Protein AF-A0A1Z1WED6-F1 (afdb_monomer_lite)

InterPro domains:
  IPR016516 Uncharacterised conserved protein UCP07580 [PF10118] (30-255)
  IPR016516 Uncharacterised con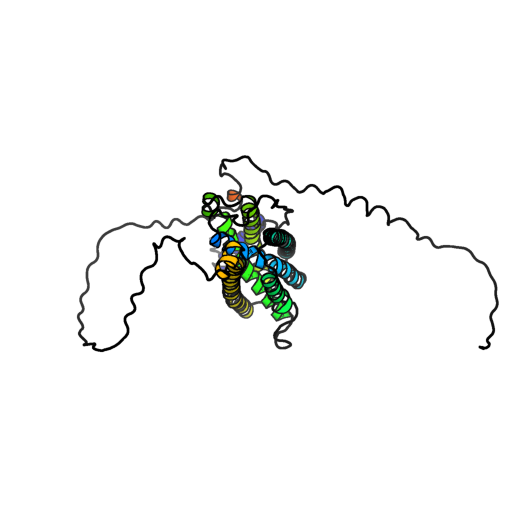served protein UCP07580 [PTHR39456] (21-252)

Sequence (367 aa):
MSTKKPEDNRRAHREEHREQALEEHYAIVPRRVSFDWDETSLDWIPDEPVATHVINVLHLLLPAGERWFVKVFKEGLPLVTDPVLRKDVKGFMGQEATHSVQHAHVLDHLAAQRLDTADFTKYVDFLFERLLGERTPLGPLVSTQEWLRFRLAVVAAIEQFTAVLGDWVLAADGLDRAGADDVMLDLLRWHGAEEVEHRAVAFDMYQHCGGTGAPRYARRVAAMAVTAPVMLYLWIWGSAYLLRHDPRFARARGTSGTAGAAGRPRLTPGRTTGRSTRACCPPCGSSARPCPATCGGRTIRRRRARCARPSTIWRSRPRRGPRRRWRAARPSPSTERREGRKRDGGRRRDGGRGRGGGAPGVGARPE

Radius of gyration: 31.7 Å; chains: 1; bounding box: 96×115×84 Å

Structure (mmCIF, N/CA/C/O backbone):
data_AF-A0A1Z1WED6-F1
#
_entry.id   AF-A0A1Z1WED6-F1
#
loop_
_atom_site.group_PDB
_atom_site.id
_atom_site.type_symbol
_atom_site.label_atom_id
_atom_site.label_alt_id
_atom_site.label_comp_id
_atom_site.label_asym_id
_atom_site.label_entity_id
_atom_site.label_seq_id
_atom_site.pdbx_PDB_ins_code
_atom_site.Cartn_x
_atom_site.Cartn_y
_atom_site.Cartn_z
_atom_site.occupancy
_atom_site.B_iso_or_equiv
_atom_site.auth_seq_id
_atom_site.auth_comp_id
_atom_site.auth_asym_id
_atom_site.auth_atom_id
_atom_site.pdbx_PDB_model_num
ATOM 1 N N . MET A 1 1 ? -55.329 9.308 4.357 1.00 41.09 1 MET A N 1
ATOM 2 C CA . MET A 1 1 ? -54.008 8.774 3.951 1.00 41.09 1 MET A CA 1
ATOM 3 C C . MET A 1 1 ? -52.961 9.357 4.885 1.00 41.09 1 MET A C 1
ATOM 5 O O . MET A 1 1 ? -52.735 10.556 4.851 1.00 41.09 1 MET A O 1
ATOM 9 N N . SER A 1 2 ? -52.429 8.540 5.797 1.00 46.97 2 SER A N 1
ATOM 10 C CA . SER A 1 2 ? -51.470 8.974 6.821 1.00 46.97 2 SER A CA 1
ATOM 11 C C . SER A 1 2 ? -50.100 9.198 6.179 1.00 46.97 2 SER A C 1
ATOM 13 O O . SER A 1 2 ? -49.467 8.254 5.708 1.00 46.97 2 SER A O 1
ATOM 15 N N . THR A 1 3 ? -49.657 10.451 6.103 1.00 51.97 3 THR A N 1
ATOM 16 C CA . THR A 1 3 ? -48.301 10.799 5.673 1.00 51.97 3 THR A CA 1
ATOM 17 C C . THR A 1 3 ? -47.329 10.435 6.797 1.00 51.97 3 THR A C 1
ATOM 19 O O . THR A 1 3 ? -47.280 11.127 7.815 1.00 51.97 3 THR A O 1
ATOM 22 N N . LYS A 1 4 ? -46.574 9.338 6.640 1.00 49.81 4 LYS A N 1
ATOM 23 C CA . LYS A 1 4 ? -45.486 8.963 7.563 1.00 49.81 4 LYS A CA 1
ATOM 24 C C . LYS A 1 4 ? -44.520 10.143 7.749 1.00 49.81 4 LYS A C 1
ATOM 26 O O . LYS A 1 4 ? -44.179 10.826 6.782 1.00 49.81 4 LYS A O 1
ATOM 31 N N . LYS A 1 5 ? -44.093 10.390 8.995 1.00 50.09 5 LYS A N 1
ATOM 32 C CA . LYS A 1 5 ? -43.195 11.499 9.360 1.00 50.09 5 LYS A CA 1
ATOM 33 C C . LYS A 1 5 ? -41.882 11.438 8.548 1.00 50.09 5 LYS A C 1
ATOM 35 O O . LYS A 1 5 ? -41.396 10.344 8.265 1.00 50.09 5 LYS A O 1
ATOM 40 N N . PRO A 1 6 ? -41.240 12.581 8.232 1.00 56.78 6 PRO A N 1
ATOM 41 C CA . PRO A 1 6 ? -39.994 12.634 7.448 1.00 56.78 6 PRO A CA 1
ATOM 42 C C . PRO A 1 6 ? -38.839 11.776 8.000 1.00 56.78 6 PRO A C 1
ATOM 44 O O . PRO A 1 6 ? -37.955 11.358 7.250 1.00 56.78 6 PRO A O 1
ATOM 47 N N . GLU A 1 7 ? -38.837 11.507 9.307 1.00 58.28 7 GLU A N 1
ATOM 48 C CA . GLU A 1 7 ? -37.833 10.678 9.981 1.00 58.28 7 GLU A CA 1
ATOM 49 C C . GLU A 1 7 ? -38.008 9.179 9.704 1.00 58.28 7 GLU A C 1
ATOM 51 O O . GLU A 1 7 ? -37.007 8.494 9.483 1.00 58.28 7 GLU A O 1
ATOM 56 N N . ASP A 1 8 ? -39.250 8.694 9.596 1.00 60.16 8 ASP A N 1
ATOM 57 C CA . ASP A 1 8 ? -39.549 7.306 9.212 1.00 60.16 8 ASP A CA 1
ATOM 58 C C . ASP A 1 8 ? -39.058 7.015 7.795 1.00 60.16 8 ASP A C 1
ATOM 60 O O . ASP A 1 8 ? -38.507 5.950 7.526 1.00 60.16 8 ASP A O 1
ATOM 64 N N . ASN A 1 9 ? -39.177 7.997 6.897 1.00 63.03 9 ASN A N 1
ATOM 65 C CA . ASN A 1 9 ? -38.737 7.854 5.512 1.00 63.03 9 ASN A CA 1
ATOM 66 C C . ASN A 1 9 ? -37.203 7.781 5.402 1.00 63.03 9 ASN A C 1
ATOM 68 O O . ASN A 1 9 ? -36.666 7.011 4.612 1.00 63.03 9 ASN A O 1
ATOM 72 N N . ARG A 1 10 ? -36.470 8.532 6.239 1.00 63.75 10 ARG A N 1
ATOM 73 C CA . ARG A 1 10 ? -34.997 8.452 6.316 1.00 63.75 10 ARG A CA 1
ATOM 74 C C . ARG A 1 10 ? -34.502 7.167 6.978 1.00 63.75 10 ARG A C 1
ATOM 76 O O . ARG A 1 10 ? -33.367 6.762 6.732 1.00 63.75 10 ARG A O 1
ATOM 83 N N . ARG A 1 11 ? -35.296 6.571 7.869 1.00 67.25 11 ARG A N 1
ATOM 84 C CA . ARG A 1 11 ? -34.976 5.299 8.525 1.00 67.25 11 ARG A CA 1
ATOM 85 C C . ARG A 1 11 ? -35.201 4.128 7.569 1.00 67.25 11 ARG A C 1
ATOM 87 O O . ARG A 1 11 ? -34.256 3.381 7.351 1.00 67.25 11 ARG A O 1
ATOM 94 N N . ALA A 1 12 ? -36.350 4.087 6.896 1.00 60.00 12 ALA A N 1
ATOM 95 C CA . ALA A 1 12 ? -36.663 3.089 5.873 1.00 60.00 12 ALA A CA 1
ATOM 96 C C . ALA A 1 12 ? -35.643 3.098 4.722 1.00 60.00 12 ALA A C 1
ATOM 98 O O . ALA A 1 12 ? -35.090 2.063 4.380 1.00 60.00 12 ALA A O 1
ATOM 99 N N . HIS A 1 13 ? -35.280 4.278 4.206 1.00 54.91 13 HIS A N 1
ATOM 100 C CA . HIS A 1 13 ? -34.280 4.387 3.137 1.00 54.91 13 HIS A CA 1
ATOM 101 C C . HIS A 1 13 ? -32.865 3.974 3.593 1.00 54.91 13 HIS A C 1
ATOM 103 O O . HIS A 1 13 ? -32.040 3.573 2.780 1.00 54.91 13 HIS A O 1
ATOM 109 N N . ARG A 1 14 ? -32.545 4.074 4.893 1.00 63.53 14 ARG A N 1
ATOM 110 C CA . ARG A 1 14 ? -31.282 3.552 5.452 1.00 63.53 14 ARG A CA 1
ATOM 111 C C . ARG A 1 14 ? -31.309 2.039 5.624 1.00 63.53 14 ARG A C 1
ATOM 113 O O . ARG A 1 14 ? -30.276 1.407 5.435 1.00 63.53 14 ARG A O 1
ATOM 120 N N . GLU A 1 15 ? -32.453 1.488 6.004 1.00 63.78 15 GLU A N 1
ATOM 121 C CA . GLU A 1 15 ? -32.662 0.046 6.143 1.00 63.78 15 GLU A CA 1
ATOM 122 C C . GLU A 1 15 ? -32.605 -0.637 4.767 1.00 63.78 15 GLU A C 1
ATOM 124 O O . GLU A 1 15 ? -31.843 -1.581 4.603 1.00 63.78 15 GLU A O 1
ATOM 129 N N . GLU A 1 16 ? -33.248 -0.065 3.748 1.00 56.31 16 GLU A N 1
ATOM 130 C CA . GLU A 1 16 ? -33.247 -0.581 2.370 1.00 56.31 16 GLU A CA 1
ATOM 131 C C . GLU A 1 16 ? -31.845 -0.544 1.728 1.00 56.31 16 GLU A C 1
ATOM 133 O O . GLU A 1 16 ? -31.395 -1.513 1.121 1.00 56.31 16 GLU A O 1
ATOM 138 N N . HIS A 1 17 ? -31.085 0.540 1.939 1.00 57.34 17 HIS A N 1
ATOM 139 C CA . HIS A 1 17 ? -29.679 0.609 1.518 1.00 57.34 17 HIS A CA 1
ATOM 140 C C . HIS A 1 17 ? -28.781 -0.387 2.260 1.00 57.34 17 HIS A C 1
ATOM 142 O O . HIS A 1 17 ? -27.796 -0.859 1.696 1.00 57.34 17 HIS A O 1
ATOM 148 N N . ARG A 1 18 ? -29.083 -0.683 3.529 1.00 56.78 18 ARG A N 1
ATOM 149 C CA . ARG A 1 18 ? -28.336 -1.662 4.324 1.00 56.78 18 ARG A CA 1
ATOM 150 C C . ARG A 1 18 ? -28.625 -3.083 3.846 1.00 56.78 18 ARG A C 1
ATOM 152 O O . ARG A 1 18 ? -27.692 -3.868 3.764 1.00 56.78 18 ARG A O 1
ATOM 159 N N . GLU A 1 19 ? -29.873 -3.399 3.517 1.00 53.09 19 GLU A N 1
ATOM 160 C CA . GLU A 1 19 ? -30.255 -4.700 2.956 1.00 53.09 19 GLU A CA 1
ATOM 161 C C . GLU A 1 19 ? -29.629 -4.923 1.575 1.00 53.09 19 GLU A C 1
ATOM 163 O O . GLU A 1 19 ? -28.998 -5.954 1.362 1.00 53.09 19 GLU A O 1
ATOM 168 N N . GLN A 1 20 ? -29.664 -3.923 0.689 1.00 53.59 20 GLN A N 1
ATOM 169 C CA . GLN A 1 20 ? -28.980 -3.997 -0.611 1.00 53.59 20 GLN A CA 1
ATOM 170 C C . GLN A 1 20 ? -27.457 -4.143 -0.465 1.00 53.59 20 GLN A C 1
ATOM 172 O O . GLN A 1 20 ? -26.839 -4.929 -1.177 1.00 53.59 20 GLN A O 1
ATOM 177 N N . ALA A 1 21 ? -26.836 -3.435 0.485 1.00 55.94 21 ALA A N 1
ATOM 178 C CA . ALA A 1 21 ? -25.404 -3.571 0.758 1.00 55.94 21 ALA A CA 1
ATOM 179 C C . ALA A 1 21 ? -25.027 -4.948 1.338 1.00 55.94 21 ALA A C 1
ATOM 181 O O . ALA A 1 21 ? -23.911 -5.415 1.122 1.00 55.94 21 ALA A O 1
ATOM 182 N N . LEU A 1 22 ? -25.943 -5.601 2.062 1.00 55.62 22 LEU A N 1
ATOM 183 C CA . LEU A 1 22 ? -25.759 -6.964 2.567 1.00 55.62 22 LEU A CA 1
ATOM 184 C C . LEU A 1 22 ? -25.931 -8.014 1.457 1.00 55.62 22 LEU A C 1
ATOM 186 O O . LEU A 1 22 ? -25.198 -9.000 1.455 1.00 55.62 22 LEU A O 1
ATOM 190 N N . GLU A 1 23 ? -26.839 -7.798 0.499 1.00 54.44 23 GLU A N 1
ATOM 191 C CA . GLU A 1 23 ? -26.988 -8.658 -0.688 1.00 54.44 23 GLU A CA 1
ATOM 192 C C . GLU A 1 23 ? -25.814 -8.534 -1.677 1.00 54.44 23 GLU A C 1
ATOM 194 O O . GLU A 1 23 ? -25.482 -9.502 -2.361 1.00 54.44 23 GLU A O 1
ATOM 199 N N . GLU A 1 24 ? -25.150 -7.375 -1.739 1.00 60.66 24 GLU A N 1
ATOM 200 C CA . GLU A 1 24 ? -23.999 -7.119 -2.621 1.00 60.66 24 GLU A CA 1
ATOM 201 C C . GLU A 1 24 ? -22.624 -7.323 -1.946 1.00 60.66 24 GLU A C 1
ATOM 203 O O . GLU A 1 24 ? -21.594 -7.011 -2.551 1.00 60.66 24 GLU A O 1
ATOM 208 N N . HIS A 1 25 ? -22.571 -7.845 -0.712 1.00 70.56 25 HIS A N 1
ATOM 209 C CA . HIS A 1 25 ? -21.315 -8.003 0.034 1.00 70.56 25 HIS A CA 1
ATOM 210 C C . HIS A 1 25 ? -20.349 -8.969 -0.675 1.00 70.56 25 HIS A C 1
ATOM 212 O O . HIS A 1 25 ? -20.584 -10.177 -0.781 1.00 70.56 25 HIS A O 1
ATOM 218 N N . TYR A 1 26 ? -19.248 -8.420 -1.191 1.00 79.62 26 TYR A N 1
ATOM 219 C CA . TYR A 1 26 ? -18.201 -9.182 -1.862 1.00 79.62 26 TYR A CA 1
ATOM 220 C C . TYR A 1 26 ? -17.222 -9.749 -0.832 1.00 79.62 26 TYR A C 1
ATOM 222 O O . TYR A 1 26 ? -16.601 -9.008 -0.074 1.00 79.62 26 TYR A O 1
ATOM 230 N N . ALA A 1 27 ? -17.063 -11.072 -0.818 1.00 85.06 27 ALA A N 1
ATOM 231 C CA . ALA A 1 27 ? -16.166 -11.729 0.122 1.00 85.06 27 ALA A CA 1
ATOM 232 C C . ALA A 1 27 ? -14.692 -11.471 -0.229 1.00 85.06 27 ALA A C 1
ATOM 234 O O . ALA A 1 27 ? -14.237 -11.833 -1.315 1.00 85.06 27 ALA A O 1
ATOM 235 N N . ILE A 1 28 ? -13.939 -10.949 0.739 1.00 91.12 28 ILE A N 1
ATOM 236 C CA . ILE A 1 28 ? -12.487 -10.773 0.635 1.00 91.12 28 ILE A CA 1
ATOM 237 C C . ILE A 1 28 ? -11.800 -12.129 0.805 1.00 91.12 28 ILE A C 1
ATOM 239 O O . ILE A 1 28 ? -11.867 -12.747 1.874 1.00 91.12 28 ILE A O 1
ATOM 243 N N . VAL A 1 29 ? -11.171 -12.629 -0.261 1.00 88.44 29 VAL A N 1
ATOM 244 C CA . VAL A 1 29 ? -10.565 -13.967 -0.291 1.00 88.44 29 VAL A CA 1
ATOM 245 C C . VAL A 1 29 ? -9.119 -13.883 -0.780 1.00 88.44 29 VAL A C 1
ATOM 247 O O . VAL A 1 29 ? -8.890 -13.419 -1.899 1.00 88.44 29 VAL A O 1
ATOM 250 N N . PRO A 1 30 ? -8.147 -14.400 -0.004 1.00 87.25 30 PRO A N 1
ATOM 251 C CA . PRO A 1 30 ? -6.759 -14.503 -0.441 1.00 87.25 30 PRO A CA 1
ATOM 252 C C . PRO A 1 30 ? -6.617 -15.366 -1.693 1.00 87.25 30 PRO A C 1
ATOM 254 O O . PRO A 1 30 ? -7.091 -16.508 -1.741 1.00 87.25 30 PRO A O 1
ATOM 257 N N . ARG A 1 31 ? -5.930 -14.833 -2.704 1.00 88.31 31 ARG A N 1
ATOM 258 C CA . ARG A 1 31 ? -5.666 -15.514 -3.974 1.00 88.31 31 ARG A CA 1
ATOM 259 C C . ARG A 1 31 ? -4.202 -15.945 -3.999 1.00 88.31 31 ARG A C 1
ATOM 261 O O . ARG A 1 31 ? -3.314 -15.163 -3.693 1.00 88.31 31 ARG A O 1
ATOM 268 N N . ARG A 1 32 ? -3.930 -17.204 -4.359 1.00 85.75 32 ARG A N 1
ATOM 269 C CA . ARG A 1 32 ? -2.548 -17.669 -4.559 1.00 85.75 32 ARG A CA 1
ATOM 270 C C . ARG A 1 32 ? -2.087 -17.257 -5.949 1.00 85.75 32 ARG A C 1
ATOM 272 O O . ARG A 1 32 ? -2.608 -17.781 -6.933 1.00 85.75 32 ARG A O 1
ATOM 279 N N . VAL A 1 33 ? -1.114 -16.360 -6.005 1.00 91.81 33 VAL A N 1
ATOM 280 C CA . VAL A 1 33 ? -0.510 -15.870 -7.245 1.00 91.81 33 VAL A CA 1
ATOM 281 C C . VAL A 1 33 ? 0.992 -16.145 -7.254 1.00 91.81 33 VAL A C 1
ATOM 283 O O . VAL A 1 33 ? 1.612 -16.328 -6.206 1.00 91.81 33 VAL A O 1
ATOM 286 N N . SER A 1 34 ? 1.556 -16.218 -8.452 1.00 92.06 34 SER A N 1
ATOM 287 C CA . SER A 1 34 ? 2.990 -16.342 -8.693 1.00 92.06 34 SER A CA 1
ATOM 288 C C . SER A 1 34 ? 3.307 -15.682 -10.025 1.00 92.06 34 SER A C 1
ATOM 290 O O . SER A 1 34 ? 2.575 -15.904 -10.994 1.00 92.06 34 SER A O 1
ATOM 292 N N . PHE A 1 35 ? 4.399 -14.934 -10.067 1.00 94.81 35 PHE A N 1
ATOM 293 C CA . PHE A 1 35 ? 4.891 -14.240 -11.251 1.00 94.81 35 PHE A CA 1
ATOM 294 C C . PHE A 1 35 ? 6.255 -14.812 -11.641 1.00 94.81 35 PHE A C 1
ATOM 296 O O . PHE A 1 35 ? 7.007 -15.253 -10.770 1.00 94.81 35 PHE A O 1
ATOM 303 N N . ASP A 1 36 ? 6.524 -14.859 -12.943 1.00 93.50 36 ASP A N 1
ATOM 304 C CA . ASP A 1 36 ? 7.772 -15.365 -13.515 1.00 93.50 36 ASP A CA 1
ATOM 305 C C . ASP A 1 36 ? 8.601 -14.176 -14.001 1.00 93.50 36 ASP A C 1
ATOM 307 O O . ASP A 1 36 ? 8.205 -13.500 -14.947 1.00 93.50 36 ASP A O 1
ATOM 311 N N . TRP A 1 37 ? 9.696 -13.886 -13.300 1.00 92.81 37 TRP A N 1
ATOM 312 C CA . TRP A 1 37 ? 10.480 -12.661 -13.470 1.00 92.81 37 TRP A CA 1
ATOM 313 C C . TRP A 1 37 ? 11.670 -12.825 -14.418 1.00 92.81 37 TRP A C 1
ATOM 315 O O . TRP A 1 37 ? 12.336 -11.835 -14.713 1.00 92.81 37 TRP A O 1
ATOM 325 N N . ASP A 1 38 ? 11.945 -14.043 -14.898 1.00 89.94 38 ASP A N 1
ATOM 326 C CA . ASP A 1 38 ? 13.190 -14.386 -15.599 1.00 89.94 38 ASP A CA 1
ATOM 327 C C . ASP A 1 38 ? 13.455 -13.494 -16.829 1.00 89.94 38 ASP A C 1
ATOM 329 O O . ASP A 1 38 ? 14.604 -13.163 -17.128 1.00 89.94 38 ASP A O 1
ATOM 333 N N . GLU A 1 39 ? 12.394 -13.062 -17.519 1.00 91.56 39 GLU A N 1
ATOM 334 C CA . GLU A 1 39 ? 12.468 -12.217 -18.720 1.00 91.56 39 GLU A CA 1
ATOM 335 C C . GLU A 1 39 ? 12.179 -10.725 -18.454 1.00 91.56 39 GLU A C 1
ATOM 337 O O . GLU A 1 39 ? 12.391 -9.892 -19.340 1.00 91.56 39 GLU A O 1
ATOM 342 N N . THR A 1 40 ? 11.733 -10.351 -17.249 1.00 96.00 40 THR A N 1
ATOM 343 C CA . THR A 1 40 ? 11.362 -8.963 -16.935 1.00 96.00 40 THR A CA 1
ATOM 344 C C . THR A 1 40 ? 12.612 -8.091 -16.827 1.00 96.00 40 THR A C 1
ATOM 346 O O . THR A 1 40 ? 13.453 -8.262 -15.943 1.00 96.00 40 THR A O 1
ATOM 349 N N . SER A 1 41 ? 12.751 -7.103 -17.708 1.00 94.00 41 SER A N 1
ATOM 350 C CA . SER A 1 41 ? 13.909 -6.202 -17.698 1.00 94.00 41 SER A CA 1
ATOM 351 C C . SER A 1 41 ? 13.843 -5.163 -16.565 1.00 94.00 41 SER A C 1
ATOM 353 O O . SER A 1 41 ? 12.769 -4.860 -16.048 1.00 94.00 41 SER A O 1
ATOM 355 N N . LEU A 1 42 ? 14.992 -4.582 -16.195 1.00 93.81 42 LEU A N 1
ATOM 356 C CA . LEU A 1 42 ? 15.037 -3.463 -15.245 1.00 93.81 42 LEU A CA 1
ATOM 357 C C . LEU A 1 42 ? 14.255 -2.247 -15.769 1.00 93.81 42 LEU A C 1
ATOM 359 O O . LEU A 1 42 ? 13.632 -1.535 -14.988 1.00 93.81 42 LEU A O 1
ATOM 363 N N . ASP A 1 43 ? 14.274 -2.040 -17.088 1.00 93.19 43 ASP A N 1
ATOM 364 C CA . ASP A 1 43 ? 13.475 -1.057 -17.822 1.00 93.19 43 ASP A CA 1
ATOM 365 C C . ASP A 1 43 ? 12.180 -1.703 -18.297 1.00 93.19 43 ASP A C 1
ATOM 367 O O . ASP A 1 43 ? 11.914 -1.842 -19.493 1.00 93.19 43 ASP A O 1
ATOM 371 N N . TRP A 1 44 ? 11.379 -2.171 -17.348 1.00 97.06 44 TRP A N 1
ATOM 372 C CA . TRP A 1 44 ? 10.101 -2.786 -17.673 1.00 97.06 44 TRP A CA 1
ATOM 373 C C . TRP A 1 44 ? 9.122 -1.788 -18.310 1.00 97.06 44 TRP A C 1
ATOM 375 O O . TRP A 1 44 ? 8.132 -2.221 -18.882 1.00 97.06 44 TRP A O 1
ATOM 385 N N . ILE A 1 45 ? 9.399 -0.477 -18.284 1.00 98.00 45 ILE A N 1
ATOM 386 C CA . ILE A 1 45 ? 8.842 0.489 -19.239 1.00 98.00 45 ILE A CA 1
ATOM 387 C C . ILE A 1 45 ? 9.945 0.861 -20.243 1.00 98.00 45 ILE A C 1
ATOM 389 O O . ILE A 1 45 ? 10.904 1.540 -19.854 1.00 98.00 45 ILE A O 1
ATOM 393 N N . PRO A 1 46 ? 9.821 0.453 -21.520 1.00 96.75 46 PRO A N 1
ATOM 394 C CA . PRO A 1 46 ? 10.819 0.735 -22.546 1.00 96.75 46 PRO A CA 1
ATOM 395 C C . PRO A 1 46 ? 11.172 2.222 -22.642 1.00 96.75 46 PRO A C 1
ATOM 397 O O . PRO A 1 46 ? 10.286 3.075 -22.642 1.00 96.75 46 PRO A O 1
ATOM 400 N N . ASP A 1 47 ? 12.473 2.517 -22.720 1.00 94.12 47 ASP A N 1
ATOM 401 C CA . ASP A 1 47 ? 13.055 3.862 -22.874 1.00 94.12 47 ASP A CA 1
ATOM 402 C C . ASP A 1 47 ? 12.673 4.898 -21.791 1.00 94.12 47 ASP A C 1
ATOM 404 O O . ASP A 1 47 ? 13.042 6.070 -21.893 1.00 94.12 47 ASP A O 1
ATOM 408 N N . GLU A 1 48 ? 12.009 4.478 -20.709 1.00 96.12 48 GLU A N 1
ATOM 409 C CA . GLU A 1 48 ? 11.476 5.355 -19.659 1.00 96.12 48 GLU A CA 1
ATOM 410 C C . GLU A 1 48 ? 11.995 4.958 -18.258 1.00 96.12 48 GLU A C 1
ATOM 412 O O . GLU A 1 48 ? 11.228 4.559 -17.370 1.00 96.12 48 GLU A O 1
ATOM 417 N N . PRO A 1 49 ? 13.313 5.090 -17.996 1.00 95.00 49 PRO A N 1
ATOM 418 C CA . PRO A 1 49 ? 13.922 4.659 -16.734 1.00 95.00 49 PRO A CA 1
ATOM 419 C C . PRO A 1 49 ? 13.431 5.468 -15.527 1.00 95.00 49 PRO A C 1
ATOM 421 O O . PRO A 1 49 ? 13.360 4.958 -14.410 1.00 95.00 49 PRO A O 1
ATOM 424 N N . VAL A 1 50 ? 13.060 6.737 -15.731 1.00 95.75 50 VAL A N 1
ATOM 425 C CA . VAL A 1 50 ? 12.498 7.573 -14.661 1.00 95.75 50 VAL A CA 1
ATOM 426 C C . VAL A 1 50 ? 11.106 7.086 -14.275 1.00 95.75 50 VAL A C 1
ATOM 428 O O . VAL A 1 50 ? 10.843 6.925 -13.087 1.00 95.75 50 VAL A O 1
ATOM 431 N N . ALA A 1 51 ? 10.229 6.819 -15.247 1.00 97.00 51 ALA A N 1
ATOM 432 C CA . ALA A 1 51 ? 8.886 6.316 -14.966 1.00 97.00 51 ALA A CA 1
ATOM 433 C C . ALA A 1 51 ? 8.940 4.936 -14.295 1.00 97.00 51 ALA A C 1
ATOM 435 O O . ALA A 1 51 ? 8.269 4.723 -13.285 1.00 97.00 51 ALA A O 1
ATOM 436 N N . THR A 1 52 ? 9.805 4.053 -14.805 1.00 97.56 52 THR A N 1
ATOM 437 C CA . THR A 1 52 ? 10.081 2.733 -14.226 1.00 97.56 52 THR A CA 1
ATOM 438 C C . THR A 1 52 ? 10.451 2.857 -12.749 1.00 97.56 52 THR A C 1
ATOM 440 O O . THR A 1 52 ? 9.794 2.271 -11.890 1.00 97.56 52 THR A O 1
ATOM 443 N N . HIS A 1 53 ? 11.445 3.688 -12.416 1.00 97.19 53 HIS A N 1
ATOM 444 C CA . HIS A 1 53 ? 11.899 3.820 -11.030 1.00 97.19 53 HIS A CA 1
ATOM 445 C C . HIS A 1 53 ? 10.916 4.546 -10.121 1.00 97.19 53 HIS A C 1
ATOM 447 O O . HIS A 1 53 ? 10.817 4.193 -8.951 1.00 97.19 53 HIS A O 1
ATOM 453 N N . VAL A 1 54 ? 10.154 5.514 -10.636 1.00 97.62 54 VAL A N 1
ATOM 454 C CA . VAL A 1 54 ? 9.087 6.175 -9.867 1.00 97.62 54 VAL A CA 1
ATOM 455 C C . VAL A 1 54 ? 8.012 5.176 -9.444 1.00 97.62 54 VAL A C 1
ATOM 457 O O . VAL A 1 54 ? 7.498 5.288 -8.333 1.00 97.62 54 VAL A O 1
ATOM 460 N N . ILE A 1 55 ? 7.680 4.200 -10.291 1.00 97.88 55 ILE A N 1
ATOM 461 C CA . ILE A 1 55 ? 6.721 3.145 -9.946 1.00 97.88 55 ILE A CA 1
ATOM 462 C C . ILE A 1 55 ? 7.386 2.078 -9.072 1.00 97.88 55 ILE A C 1
ATOM 464 O O . ILE A 1 55 ? 6.779 1.651 -8.092 1.00 97.88 55 ILE A O 1
ATOM 468 N N . ASN A 1 56 ? 8.650 1.719 -9.335 1.00 97.69 56 ASN A N 1
ATOM 469 C CA . ASN A 1 56 ? 9.367 0.709 -8.551 1.00 97.69 56 ASN A CA 1
ATOM 470 C C . ASN A 1 56 ? 9.445 1.038 -7.055 1.00 97.69 56 ASN A C 1
ATOM 472 O O . ASN A 1 56 ? 9.559 0.120 -6.243 1.00 97.69 56 ASN A O 1
ATOM 476 N N . VAL A 1 57 ? 9.342 2.318 -6.669 1.00 97.50 57 VAL A N 1
ATOM 477 C CA . VAL A 1 57 ? 9.276 2.728 -5.256 1.00 97.50 57 VAL A CA 1
ATOM 478 C C . VAL A 1 57 ? 8.195 1.972 -4.479 1.00 97.50 57 VAL A C 1
ATOM 480 O O . VAL A 1 57 ? 8.401 1.668 -3.306 1.00 97.50 57 VAL A O 1
ATOM 483 N N . LEU A 1 58 ? 7.086 1.599 -5.125 1.00 96.69 58 LEU A N 1
ATOM 484 C CA . LEU A 1 58 ? 6.051 0.745 -4.538 1.00 96.69 58 LEU A CA 1
ATOM 485 C C . LEU A 1 58 ? 6.647 -0.530 -3.927 1.00 96.69 58 LEU A C 1
ATOM 487 O O . LEU A 1 58 ? 6.389 -0.831 -2.765 1.00 96.69 58 LEU A O 1
ATOM 491 N N . HIS A 1 59 ? 7.508 -1.239 -4.661 1.00 97.31 59 HIS A N 1
ATOM 492 C CA . HIS A 1 59 ? 8.116 -2.491 -4.196 1.00 97.31 59 HIS A CA 1
ATOM 493 C C . HIS A 1 59 ? 9.087 -2.291 -3.027 1.00 97.31 59 HIS A C 1
ATOM 495 O O . HIS A 1 59 ? 9.313 -3.224 -2.266 1.00 97.31 59 HIS A O 1
ATOM 501 N N . LEU A 1 60 ? 9.620 -1.080 -2.836 1.00 97.50 60 LEU A N 1
ATOM 502 C CA . LEU A 1 60 ? 10.486 -0.749 -1.702 1.00 97.50 60 LEU A CA 1
ATOM 503 C C . LEU A 1 60 ? 9.687 -0.432 -0.431 1.00 97.50 60 LEU A C 1
ATOM 505 O O . LEU A 1 60 ? 10.204 -0.602 0.673 1.00 97.50 60 LEU A O 1
ATOM 509 N N . LEU A 1 61 ? 8.453 0.059 -0.576 1.00 96.75 61 LEU A N 1
ATOM 510 C CA . LEU A 1 61 ? 7.616 0.508 0.539 1.00 96.75 61 LEU A CA 1
ATOM 511 C C . LEU A 1 61 ? 6.675 -0.585 1.046 1.00 96.75 61 LEU A C 1
ATOM 513 O O . LEU A 1 61 ? 6.560 -0.805 2.254 1.00 96.75 61 LEU A O 1
ATOM 517 N N . LEU A 1 62 ? 6.007 -1.253 0.111 1.00 96.62 62 LEU A N 1
ATOM 518 C CA . LEU A 1 62 ? 4.879 -2.132 0.382 1.00 96.62 62 LEU A CA 1
ATOM 519 C C . LEU A 1 62 ? 5.227 -3.348 1.254 1.00 96.62 62 LEU A C 1
ATOM 521 O O . LEU A 1 62 ? 4.568 -3.505 2.277 1.00 96.62 62 LEU A O 1
ATOM 525 N N . PRO A 1 63 ? 6.305 -4.129 1.016 1.00 97.00 63 PRO A N 1
ATOM 526 C CA . PRO A 1 63 ? 6.557 -5.339 1.803 1.00 97.00 63 PRO A CA 1
ATOM 527 C C . PRO A 1 63 ? 6.599 -5.108 3.317 1.00 97.00 63 PRO A C 1
ATOM 529 O O . PRO A 1 63 ? 6.083 -5.910 4.095 1.00 97.00 63 PRO A O 1
ATOM 532 N N . ALA A 1 64 ? 7.242 -4.023 3.751 1.00 96.19 64 ALA A N 1
ATOM 533 C CA . ALA A 1 64 ? 7.330 -3.660 5.161 1.00 96.19 64 ALA A CA 1
ATOM 534 C C . ALA A 1 64 ? 5.988 -3.143 5.702 1.00 96.19 64 ALA A C 1
ATOM 536 O O . ALA A 1 64 ? 5.583 -3.526 6.804 1.00 96.19 64 ALA A O 1
ATOM 537 N N . GLY A 1 65 ? 5.298 -2.310 4.915 1.00 96.56 65 GLY A N 1
ATOM 538 C CA . GLY A 1 65 ? 3.985 -1.760 5.246 1.00 96.56 65 GLY A CA 1
ATOM 539 C C . GLY A 1 65 ? 2.920 -2.841 5.411 1.00 96.56 65 GLY A C 1
ATOM 540 O O . GLY A 1 65 ? 2.291 -2.913 6.459 1.00 96.56 65 GLY A O 1
ATOM 541 N N . GLU A 1 66 ? 2.799 -3.748 4.451 1.00 97.38 66 GLU A N 1
ATOM 542 C CA . GLU A 1 66 ? 1.801 -4.826 4.416 1.00 97.38 66 GLU A CA 1
ATOM 543 C C . GLU A 1 66 ? 2.017 -5.828 5.566 1.00 97.38 66 GLU A C 1
ATOM 545 O O . GLU A 1 66 ? 1.094 -6.190 6.305 1.00 97.38 66 GLU A O 1
ATOM 550 N N . ARG A 1 67 ? 3.281 -6.189 5.858 1.00 97.31 67 ARG A N 1
ATOM 551 C CA . ARG A 1 67 ? 3.620 -6.954 7.077 1.00 97.31 67 ARG A CA 1
ATOM 552 C C . ARG A 1 67 ? 3.180 -6.225 8.345 1.00 97.31 67 ARG A C 1
ATOM 554 O O . ARG A 1 67 ? 2.747 -6.863 9.310 1.00 97.31 67 ARG A O 1
ATOM 561 N N . TRP A 1 68 ? 3.326 -4.903 8.382 1.00 97.75 68 TRP A N 1
ATOM 562 C CA . TRP A 1 68 ? 2.891 -4.082 9.505 1.00 97.75 68 TRP A CA 1
ATOM 563 C C . TRP A 1 68 ? 1.360 -3.972 9.590 1.00 97.75 68 TRP A C 1
ATOM 565 O O . TRP A 1 68 ? 0.829 -4.083 10.698 1.00 97.75 68 TRP A O 1
ATOM 575 N N . PHE A 1 69 ? 0.635 -3.886 8.469 1.00 98.00 69 PHE A N 1
ATOM 576 C CA . PHE A 1 69 ? -0.835 -3.911 8.440 1.00 98.00 69 PHE A CA 1
ATOM 577 C C . PHE A 1 69 ? -1.365 -5.183 9.094 1.00 98.00 69 PHE A C 1
ATOM 579 O O . PHE A 1 69 ? -2.190 -5.110 10.009 1.00 98.00 69 PHE A O 1
ATOM 586 N N . VAL A 1 70 ? -0.809 -6.344 8.727 1.00 97.69 70 VAL A N 1
ATOM 587 C CA . VAL A 1 70 ? -1.162 -7.637 9.332 1.00 97.69 70 VAL A CA 1
ATOM 588 C C . VAL A 1 70 ? -0.937 -7.628 10.848 1.00 97.69 70 VAL A C 1
ATOM 590 O O . VAL A 1 70 ? -1.796 -8.108 11.593 1.00 97.69 70 VAL A O 1
ATOM 593 N N . LYS A 1 71 ? 0.180 -7.066 11.336 1.00 97.19 71 LYS A N 1
ATOM 594 C CA . LYS A 1 71 ? 0.468 -6.954 12.781 1.00 97.19 71 LYS A CA 1
ATOM 595 C C . LY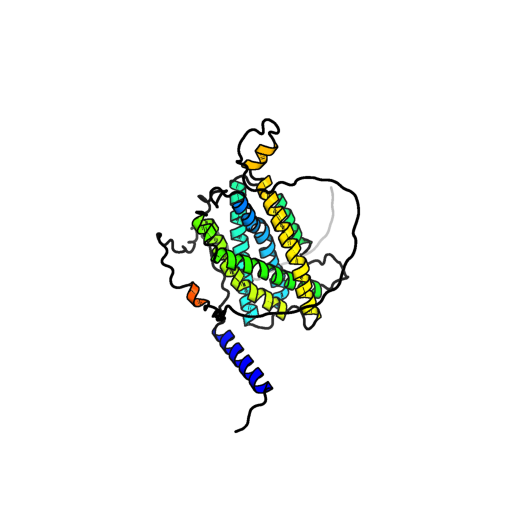S A 1 71 ? -0.581 -6.082 13.489 1.00 97.19 71 LYS A C 1
ATOM 597 O O . LYS A 1 71 ? -1.212 -6.544 14.440 1.00 97.19 71 LYS A O 1
ATOM 602 N N . VAL A 1 72 ? -0.836 -4.871 12.988 1.00 97.81 72 VAL A N 1
ATOM 603 C CA . VAL A 1 72 ? -1.800 -3.925 13.585 1.00 97.81 72 VAL A CA 1
ATOM 604 C C . VAL A 1 72 ? -3.223 -4.487 13.569 1.00 97.81 72 VAL A C 1
ATOM 606 O O . VAL A 1 72 ? -3.950 -4.388 14.560 1.00 97.81 72 VAL A O 1
ATOM 609 N N . PHE A 1 73 ? -3.640 -5.109 12.466 1.00 97.94 73 PHE A N 1
ATOM 610 C CA . PHE A 1 73 ? -4.986 -5.669 12.356 1.00 97.94 73 PHE A CA 1
ATOM 611 C C . PHE A 1 73 ? -5.153 -6.891 13.247 1.00 97.94 73 PHE A C 1
ATOM 613 O O . PHE A 1 73 ? -6.212 -7.050 13.849 1.00 97.94 73 PHE A O 1
ATOM 620 N N . LYS A 1 74 ? -4.103 -7.697 13.436 1.00 97.81 74 LYS A N 1
ATOM 621 C CA . LYS A 1 74 ? -4.108 -8.790 14.413 1.00 97.81 74 LYS A CA 1
ATOM 622 C C . LYS A 1 74 ? -4.317 -8.286 15.844 1.00 97.81 74 LYS A C 1
ATOM 624 O O . LYS A 1 74 ? -5.061 -8.923 16.586 1.00 97.81 74 LYS A O 1
ATOM 629 N N . GLU A 1 75 ? -3.714 -7.158 16.221 1.00 96.69 75 GLU A N 1
ATOM 630 C CA . GLU A 1 75 ? -3.938 -6.522 17.530 1.00 96.69 75 GLU A CA 1
ATOM 631 C C . GLU A 1 75 ? -5.368 -5.989 17.685 1.00 96.69 75 GLU A C 1
ATOM 633 O O . GLU A 1 75 ? -5.965 -6.107 18.754 1.00 96.69 75 GLU A O 1
ATOM 638 N N . GLY A 1 76 ? -5.935 -5.413 16.621 1.00 97.19 76 GLY A N 1
ATOM 639 C CA . GLY A 1 76 ? -7.298 -4.884 16.636 1.00 97.19 76 GLY A CA 1
ATOM 640 C C . GLY A 1 76 ? -8.391 -5.950 16.506 1.00 97.19 76 GLY A C 1
ATOM 641 O O . GLY A 1 76 ? -9.507 -5.731 16.969 1.00 97.19 76 GLY A O 1
ATOM 642 N N . LEU A 1 77 ? -8.107 -7.103 15.893 1.00 97.88 77 LEU A N 1
ATOM 643 C CA . LEU A 1 77 ? -9.100 -8.131 15.555 1.00 97.88 77 LEU A CA 1
ATOM 644 C C . LEU A 1 77 ? -9.931 -8.616 16.761 1.00 97.88 77 LEU A C 1
ATOM 646 O O . LEU A 1 77 ? -11.134 -8.821 16.593 1.00 97.88 77 LEU A O 1
ATOM 650 N N . PRO A 1 78 ? -9.383 -8.802 17.980 1.00 97.38 78 PRO A N 1
ATOM 651 C CA . PRO A 1 78 ? -10.181 -9.144 19.160 1.00 97.38 78 PRO A CA 1
ATOM 652 C C . PRO A 1 78 ? -11.249 -8.104 19.529 1.00 97.38 78 PRO A C 1
ATOM 654 O O . PRO A 1 78 ? -12.228 -8.464 20.170 1.00 97.38 78 PRO A O 1
ATOM 657 N N . LEU A 1 79 ? -11.085 -6.845 19.110 1.00 96.44 79 LEU A N 1
ATOM 658 C CA . LEU A 1 79 ? -12.023 -5.751 19.378 1.00 96.44 79 LEU A CA 1
ATOM 659 C C . LEU A 1 79 ? -13.192 -5.709 18.378 1.00 96.44 79 LEU A C 1
ATOM 661 O O . LEU A 1 79 ? -14.157 -4.980 18.600 1.00 96.44 79 LEU A O 1
ATOM 665 N N . VAL A 1 80 ? -13.116 -6.476 17.285 1.00 97.88 80 VAL A N 1
ATOM 666 C CA . VAL A 1 80 ? -14.151 -6.519 16.245 1.00 97.88 80 VAL A CA 1
ATOM 667 C C . VAL A 1 80 ? -15.294 -7.433 16.673 1.00 97.88 80 VAL A C 1
ATOM 669 O O . VAL A 1 80 ? -15.130 -8.656 16.752 1.00 97.88 80 VAL A O 1
ATOM 672 N N . THR A 1 81 ? -16.456 -6.825 16.910 1.00 97.00 81 THR A N 1
ATOM 673 C CA . THR A 1 81 ? -17.692 -7.503 17.339 1.00 97.00 81 THR A CA 1
ATOM 674 C C . THR A 1 81 ? -18.599 -7.906 16.178 1.00 97.00 81 THR A C 1
ATOM 676 O O . THR A 1 81 ? -19.380 -8.845 16.316 1.00 97.00 81 THR A O 1
ATOM 679 N N . ASP A 1 82 ? -18.477 -7.245 15.024 1.00 96.44 82 ASP A N 1
ATOM 680 C CA . ASP A 1 82 ? -19.240 -7.580 13.821 1.00 96.44 82 ASP A CA 1
ATOM 681 C C . ASP A 1 82 ? -18.630 -8.818 13.128 1.00 96.44 82 ASP A C 1
ATOM 683 O O . ASP A 1 82 ? -17.463 -8.776 12.719 1.00 96.44 82 ASP A O 1
ATOM 687 N N . PRO A 1 83 ? -19.377 -9.932 12.986 1.00 95.88 83 PRO A N 1
ATOM 688 C CA . PRO A 1 83 ? -18.862 -11.154 12.374 1.00 95.88 83 PRO A CA 1
ATOM 689 C C . PRO A 1 83 ? -18.510 -11.000 10.888 1.00 95.88 83 PRO A C 1
ATOM 691 O O . PRO A 1 83 ? -17.597 -11.689 10.427 1.00 95.88 83 PRO A O 1
ATOM 694 N N . VAL A 1 84 ? -19.190 -10.114 10.149 1.00 95.31 84 VAL A N 1
ATOM 695 C CA . VAL A 1 84 ? -18.909 -9.851 8.729 1.00 95.31 84 VAL A CA 1
ATOM 696 C C . VAL A 1 84 ? -17.587 -9.104 8.613 1.00 95.31 84 VAL A C 1
ATOM 698 O O . VAL A 1 84 ? -16.651 -9.615 8.001 1.00 95.31 84 VAL A O 1
ATOM 701 N N . LEU A 1 85 ? -17.443 -7.987 9.334 1.00 96.38 85 LEU A N 1
ATOM 702 C CA . LEU A 1 85 ? -16.189 -7.228 9.369 1.00 96.38 85 LEU A CA 1
ATOM 703 C C . LEU A 1 85 ? -15.018 -8.091 9.855 1.00 96.38 85 LEU A C 1
ATOM 705 O O . LEU A 1 85 ? -13.921 -8.035 9.309 1.00 96.38 85 LEU A O 1
ATOM 709 N N . ARG A 1 86 ? -15.238 -8.948 10.859 1.00 97.62 86 ARG A N 1
ATOM 710 C CA . ARG A 1 86 ? -14.207 -9.871 11.356 1.00 97.62 86 ARG A CA 1
ATOM 711 C C . ARG A 1 86 ? -13.739 -10.850 10.274 1.00 97.62 86 ARG A C 1
ATOM 713 O O . ARG A 1 86 ? -12.572 -11.244 10.287 1.00 97.62 86 ARG A O 1
ATOM 720 N N . LYS A 1 87 ? -14.632 -11.286 9.381 1.00 96.88 87 LYS A N 1
ATOM 721 C CA . LYS A 1 87 ? -14.291 -12.145 8.239 1.00 96.88 87 LYS A CA 1
ATOM 722 C C . LYS A 1 87 ? -13.502 -11.359 7.193 1.00 96.88 87 LYS A C 1
ATOM 724 O O . LYS A 1 87 ? -12.467 -11.854 6.757 1.00 96.88 87 LYS A O 1
ATOM 729 N N . ASP A 1 88 ? -13.932 -10.145 6.869 1.00 97.19 88 ASP A N 1
ATOM 730 C CA . ASP A 1 88 ? -13.271 -9.299 5.869 1.00 97.19 88 ASP A CA 1
ATOM 731 C C . ASP A 1 88 ? -11.865 -8.895 6.303 1.00 97.19 88 ASP A C 1
ATOM 733 O O . ASP A 1 88 ? -10.921 -9.054 5.538 1.00 97.19 88 ASP A O 1
ATOM 737 N N . VAL A 1 89 ? -11.690 -8.500 7.568 1.00 97.75 89 VAL A N 1
ATOM 738 C CA . VAL A 1 89 ? -10.374 -8.189 8.151 1.00 97.75 89 VAL A CA 1
ATOM 739 C C . VAL A 1 89 ? -9.431 -9.393 8.066 1.00 97.75 89 VAL A C 1
ATOM 741 O O . VAL A 1 89 ? -8.246 -9.231 7.788 1.00 97.75 89 VAL A O 1
ATOM 744 N N . LYS A 1 90 ? -9.930 -10.621 8.262 1.00 97.81 90 LYS A N 1
ATOM 745 C CA . LYS A 1 90 ? -9.113 -11.833 8.075 1.00 97.81 90 LYS A CA 1
ATOM 746 C C . LYS A 1 90 ? -8.765 -12.083 6.607 1.00 97.81 90 LYS A C 1
ATOM 748 O O . LYS A 1 90 ? -7.666 -12.562 6.339 1.00 97.81 90 LYS A O 1
ATOM 753 N N . GLY A 1 91 ? -9.694 -11.805 5.692 1.00 97.19 91 GLY A N 1
ATOM 754 C CA . GLY A 1 91 ? -9.464 -11.876 4.250 1.00 97.19 91 GLY A CA 1
ATOM 755 C C . GLY A 1 91 ? -8.363 -10.911 3.820 1.00 97.19 91 GLY A C 1
ATOM 756 O O . GLY A 1 91 ? -7.371 -11.358 3.251 1.00 97.19 91 GLY A O 1
ATOM 757 N N . PHE A 1 92 ? -8.499 -9.643 4.215 1.00 97.50 92 PHE A N 1
ATOM 758 C CA . PHE A 1 92 ? -7.507 -8.580 4.043 1.00 97.50 92 PHE A CA 1
ATOM 759 C C . PHE A 1 92 ? -6.132 -9.032 4.544 1.00 97.50 92 PHE A C 1
ATOM 761 O O . PHE A 1 92 ? -5.193 -9.127 3.769 1.00 97.50 92 PHE A O 1
ATOM 768 N N . MET A 1 93 ? 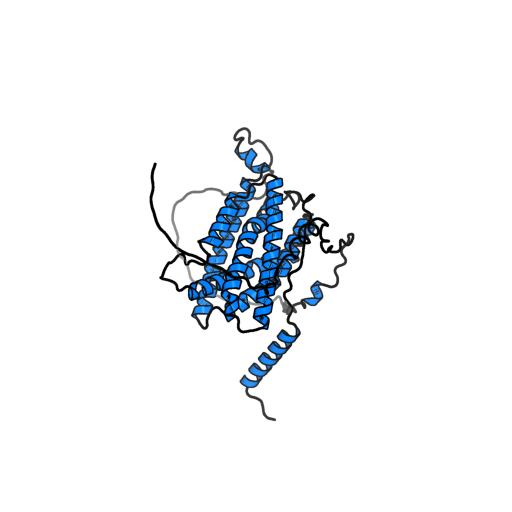-6.024 -9.477 5.804 1.00 97.88 93 MET A N 1
ATOM 769 C CA . MET A 1 93 ? -4.743 -9.936 6.364 1.00 97.88 93 MET A CA 1
ATOM 770 C C . MET A 1 93 ? -4.092 -11.078 5.561 1.00 97.88 93 MET A C 1
ATOM 772 O O . MET A 1 93 ? -2.872 -11.230 5.588 1.00 97.88 93 MET A O 1
ATOM 776 N N . GLY A 1 94 ? -4.885 -11.924 4.896 1.00 97.00 94 GLY A N 1
ATOM 777 C CA . GLY A 1 94 ? -4.364 -12.989 4.041 1.00 97.00 94 GLY A CA 1
ATOM 778 C C . GLY A 1 94 ? -3.931 -12.513 2.649 1.00 97.00 94 GLY A C 1
ATOM 779 O O . GLY A 1 94 ? -2.961 -13.057 2.115 1.00 97.00 94 GLY A O 1
ATOM 780 N N . GLN A 1 95 ? -4.624 -11.526 2.071 1.00 97.38 95 GLN A N 1
ATOM 781 C CA . GLN A 1 95 ? -4.217 -10.861 0.825 1.00 97.38 95 GLN A CA 1
ATOM 782 C C . GLN A 1 95 ? -2.913 -10.086 1.050 1.00 97.38 95 GLN A C 1
ATOM 784 O O . GLN A 1 95 ? -1.919 -10.419 0.415 1.00 97.38 95 GLN A O 1
ATOM 789 N N . GLU A 1 96 ? -2.854 -9.246 2.083 1.00 97.38 96 GLU A N 1
ATOM 790 C CA . GLU A 1 96 ? -1.665 -8.492 2.520 1.00 97.38 96 GLU A CA 1
ATOM 791 C C . GLU A 1 96 ? -0.418 -9.360 2.727 1.00 97.38 96 GLU A C 1
ATOM 793 O O . GLU A 1 96 ? 0.689 -9.062 2.274 1.00 97.38 96 GLU A O 1
ATOM 798 N N . ALA A 1 97 ? -0.584 -10.508 3.392 1.00 96.25 97 ALA A N 1
ATOM 799 C CA . ALA A 1 97 ? 0.514 -11.454 3.557 1.00 96.25 97 ALA A CA 1
ATOM 800 C C . ALA A 1 97 ? 1.033 -11.960 2.200 1.00 96.25 97 ALA A C 1
ATOM 802 O O . ALA A 1 97 ? 2.235 -12.173 2.043 1.00 96.25 97 ALA A O 1
ATOM 803 N N . THR A 1 98 ? 0.144 -12.133 1.220 1.00 96.62 98 THR A N 1
ATOM 804 C CA . THR A 1 98 ? 0.505 -12.543 -0.140 1.00 96.62 98 THR A CA 1
ATOM 805 C C . THR A 1 98 ? 1.153 -11.397 -0.917 1.00 96.62 98 THR A C 1
ATOM 807 O O . THR A 1 98 ? 2.176 -11.640 -1.558 1.00 96.62 98 THR A O 1
ATOM 810 N N . HIS A 1 99 ? 0.626 -10.168 -0.829 1.00 97.44 99 HIS A N 1
ATOM 811 C CA . HIS A 1 99 ? 1.233 -8.972 -1.430 1.00 97.44 99 HIS A CA 1
ATOM 812 C C . HIS A 1 99 ? 2.685 -8.820 -0.992 1.00 97.44 99 HIS A C 1
ATOM 814 O O . HIS A 1 99 ? 3.575 -8.762 -1.845 1.00 97.44 99 HIS A O 1
ATOM 820 N N . SER A 1 100 ? 2.938 -8.946 0.314 1.00 95.94 100 SER A N 1
ATOM 821 C CA . SER A 1 100 ? 4.272 -8.693 0.867 1.00 95.94 100 SER A CA 1
ATOM 822 C C . SER A 1 100 ? 5.325 -9.652 0.330 1.00 95.94 100 SER A C 1
ATOM 824 O O . SER A 1 100 ? 6.476 -9.266 0.123 1.00 95.94 100 SER A O 1
ATOM 826 N N . VAL A 1 101 ? 4.921 -10.892 0.041 1.00 96.19 101 VAL A N 1
ATOM 827 C CA . VAL A 1 101 ? 5.773 -11.905 -0.585 1.00 96.19 101 VAL A CA 1
ATOM 828 C C . VAL A 1 101 ? 6.013 -11.579 -2.057 1.00 96.19 101 VAL A C 1
ATOM 830 O O . VAL A 1 101 ? 7.153 -11.638 -2.509 1.00 96.19 101 VAL A O 1
ATOM 833 N N . GLN A 1 102 ? 4.976 -11.208 -2.814 1.00 97.19 102 GLN A N 1
ATOM 834 C CA . GLN A 1 102 ? 5.144 -10.911 -4.241 1.00 97.19 102 GLN A CA 1
ATOM 835 C C . GLN A 1 102 ? 5.981 -9.649 -4.474 1.00 97.19 102 GLN A C 1
ATOM 837 O O . GLN A 1 102 ? 6.848 -9.653 -5.343 1.00 97.19 102 GLN A O 1
ATOM 842 N N . HIS A 1 103 ? 5.793 -8.600 -3.670 1.00 97.19 103 HIS A N 1
ATOM 843 C CA . HIS A 1 103 ? 6.638 -7.408 -3.740 1.00 97.19 103 HIS A CA 1
ATOM 844 C C . HIS A 1 103 ? 8.082 -7.691 -3.302 1.00 97.19 103 HIS A C 1
ATOM 846 O O . HIS A 1 103 ? 9.005 -7.128 -3.886 1.00 97.19 103 HIS A O 1
ATOM 852 N N . ALA A 1 104 ? 8.305 -8.593 -2.337 1.00 95.31 104 ALA A N 1
ATOM 853 C CA . ALA A 1 104 ? 9.655 -9.021 -1.966 1.00 95.31 104 ALA A CA 1
ATOM 854 C C . ALA A 1 104 ? 10.371 -9.760 -3.111 1.00 95.31 104 ALA A C 1
ATOM 856 O O . ALA A 1 104 ? 11.546 -9.497 -3.343 1.00 95.31 104 ALA A O 1
ATOM 857 N N . HIS A 1 105 ? 9.668 -10.593 -3.888 1.00 95.88 105 HIS A N 1
ATOM 858 C CA . HIS A 1 105 ? 10.259 -11.213 -5.081 1.00 95.88 105 HIS A CA 1
ATOM 859 C C . HIS A 1 105 ? 10.712 -10.176 -6.121 1.00 95.88 105 HIS A C 1
ATOM 861 O O . HIS A 1 105 ? 11.739 -10.372 -6.767 1.00 95.88 105 HIS A O 1
ATOM 867 N N . VAL A 1 106 ? 10.001 -9.049 -6.258 1.00 96.12 106 VAL A N 1
ATOM 868 C CA . VAL A 1 106 ? 10.455 -7.948 -7.127 1.00 96.12 106 VAL A CA 1
ATOM 869 C C . VAL A 1 106 ? 11.751 -7.332 -6.600 1.00 96.12 106 VAL A C 1
ATOM 871 O O . VAL A 1 106 ? 12.641 -7.030 -7.386 1.00 96.12 106 VAL A O 1
ATOM 874 N N . LEU A 1 107 ? 11.905 -7.173 -5.282 1.00 95.38 107 LEU A N 1
ATOM 875 C CA . LEU A 1 107 ? 13.160 -6.684 -4.698 1.00 95.38 107 LEU A CA 1
ATOM 876 C C . LEU A 1 107 ? 14.332 -7.637 -4.966 1.00 95.38 107 LEU A C 1
ATOM 878 O O . LEU A 1 107 ? 15.411 -7.176 -5.337 1.00 95.38 107 LEU A O 1
ATOM 882 N N . ASP A 1 108 ? 14.112 -8.948 -4.835 1.00 94.56 108 ASP A N 1
ATOM 883 C CA . ASP A 1 108 ? 15.121 -9.961 -5.167 1.00 94.56 108 ASP A CA 1
ATOM 884 C C . ASP A 1 108 ? 15.521 -9.878 -6.650 1.00 94.56 108 ASP A C 1
ATOM 886 O O . ASP A 1 108 ? 16.705 -9.955 -6.991 1.00 94.56 108 ASP A O 1
ATOM 890 N N . HIS A 1 109 ? 14.545 -9.641 -7.532 1.00 95.44 109 HIS A N 1
ATOM 891 C CA . HIS A 1 109 ? 14.773 -9.444 -8.963 1.00 95.44 109 HIS A CA 1
ATOM 892 C C . HIS A 1 109 ? 15.589 -8.179 -9.269 1.00 95.44 109 HIS A C 1
ATOM 894 O O . HIS A 1 109 ? 16.581 -8.235 -9.998 1.00 95.44 109 HIS A O 1
ATOM 900 N N . LEU A 1 110 ? 15.250 -7.044 -8.646 1.00 95.06 110 LEU A N 1
ATOM 901 C CA . LEU A 1 110 ? 16.025 -5.802 -8.769 1.00 95.06 110 LEU A CA 1
ATOM 902 C C . LEU A 1 110 ? 17.474 -5.994 -8.286 1.00 95.06 110 LEU A C 1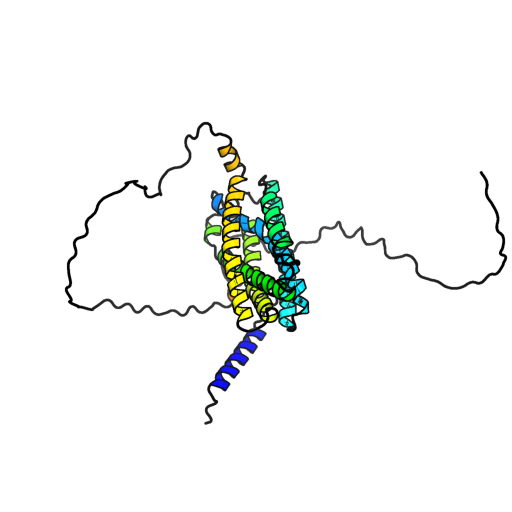
ATOM 904 O O . LEU A 1 110 ? 18.418 -5.529 -8.935 1.00 95.06 110 LEU A O 1
ATOM 908 N N . ALA A 1 111 ? 17.671 -6.735 -7.192 1.00 93.38 111 ALA A N 1
ATOM 909 C CA . ALA A 1 111 ? 18.997 -7.061 -6.678 1.00 93.38 111 ALA A CA 1
ATOM 910 C C . ALA A 1 111 ? 19.793 -7.952 -7.651 1.00 93.38 111 ALA A C 1
ATOM 912 O O . ALA A 1 111 ? 20.976 -7.690 -7.893 1.00 93.38 111 ALA A O 1
ATOM 913 N N . ALA A 1 112 ? 19.156 -8.951 -8.277 1.00 93.25 112 ALA A N 1
ATOM 914 C CA . ALA A 1 112 ? 19.771 -9.779 -9.321 1.00 93.25 112 ALA A CA 1
ATOM 915 C C . ALA A 1 112 ? 20.216 -8.944 -10.539 1.00 93.25 112 ALA A C 1
ATOM 917 O O . ALA A 1 112 ? 21.245 -9.225 -11.161 1.00 93.25 112 ALA A O 1
ATOM 918 N N . GLN A 1 113 ? 19.500 -7.854 -10.819 1.00 93.06 113 GLN A N 1
ATOM 919 C CA . GLN A 1 113 ? 19.829 -6.860 -11.844 1.00 93.06 113 GLN A CA 1
ATOM 920 C C . GLN A 1 113 ? 20.829 -5.786 -11.371 1.00 93.06 113 GLN A C 1
ATOM 922 O O . GLN A 1 113 ? 21.111 -4.831 -12.099 1.00 93.06 113 GLN A O 1
ATOM 927 N N . ARG A 1 114 ? 21.444 -5.975 -10.194 1.00 92.94 114 ARG A N 1
ATOM 928 C CA . ARG A 1 114 ? 22.465 -5.102 -9.582 1.00 92.94 114 ARG A CA 1
ATOM 929 C C . ARG A 1 114 ? 21.955 -3.717 -9.176 1.00 92.94 114 ARG A C 1
ATOM 931 O O . ARG A 1 114 ? 22.748 -2.774 -9.120 1.00 92.94 114 ARG A O 1
ATOM 938 N N . LEU A 1 115 ? 20.665 -3.592 -8.875 1.00 94.44 115 LEU A N 1
ATOM 939 C CA . LEU A 1 115 ? 20.102 -2.409 -8.234 1.00 94.44 115 LEU A CA 1
ATOM 940 C C . LEU A 1 115 ? 19.989 -2.662 -6.728 1.00 94.44 115 LEU A C 1
ATOM 942 O O . LEU A 1 115 ? 19.097 -3.371 -6.275 1.00 94.44 115 LEU A O 1
ATOM 946 N N . ASP A 1 116 ? 20.914 -2.096 -5.954 1.00 91.69 116 ASP A N 1
ATOM 947 C CA . ASP A 1 116 ? 20.893 -2.232 -4.496 1.00 91.69 116 ASP A CA 1
ATOM 948 C C . ASP A 1 116 ? 19.773 -1.378 -3.887 1.00 91.69 116 ASP A C 1
ATOM 950 O O . ASP A 1 116 ? 19.723 -0.162 -4.085 1.00 91.69 116 ASP A O 1
ATOM 954 N N . THR A 1 117 ? 18.876 -2.029 -3.144 1.00 95.19 117 THR A N 1
ATOM 955 C CA . THR A 1 117 ? 17.762 -1.402 -2.423 1.00 95.19 117 THR A CA 1
ATOM 956 C C . THR A 1 117 ? 17.885 -1.515 -0.905 1.00 95.19 117 THR A C 1
ATOM 958 O O . THR A 1 117 ? 17.008 -1.026 -0.191 1.00 95.19 117 THR A O 1
ATOM 961 N N . ALA A 1 118 ? 18.939 -2.159 -0.390 1.00 94.25 118 ALA A N 1
ATOM 962 C CA . ALA A 1 118 ? 18.998 -2.634 0.989 1.00 94.25 118 ALA A CA 1
ATOM 963 C C . ALA A 1 118 ? 18.939 -1.505 2.023 1.00 94.25 118 ALA A C 1
ATOM 965 O O . ALA A 1 118 ? 18.285 -1.638 3.055 1.00 94.25 118 ALA A O 1
ATOM 966 N N . ASP A 1 119 ? 19.612 -0.382 1.780 1.00 94.62 119 ASP A N 1
ATOM 967 C CA . ASP A 1 119 ? 19.635 0.712 2.756 1.00 94.62 119 ASP A CA 1
ATOM 968 C C . ASP A 1 119 ? 18.308 1.466 2.814 1.00 94.62 119 ASP A C 1
ATOM 970 O O . ASP A 1 119 ? 17.875 1.884 3.891 1.00 94.62 119 ASP A O 1
ATOM 974 N N . PHE A 1 120 ? 17.622 1.581 1.676 1.00 96.25 120 PHE A N 1
ATOM 975 C CA . PHE A 1 120 ? 16.279 2.141 1.650 1.00 96.25 120 PHE A CA 1
ATOM 976 C C . PHE A 1 120 ? 15.293 1.218 2.371 1.00 96.25 120 PHE A C 1
ATOM 978 O O . PHE A 1 120 ? 14.562 1.673 3.250 1.00 96.25 120 PHE A O 1
ATOM 985 N N . THR A 1 121 ? 15.293 -0.082 2.060 1.00 96.25 121 THR A N 1
ATOM 986 C CA . THR A 1 121 ? 14.352 -1.031 2.677 1.00 96.25 121 THR A CA 1
ATOM 987 C C . THR A 1 121 ? 14.593 -1.180 4.179 1.00 96.25 121 THR A C 1
ATOM 989 O O . THR A 1 121 ? 13.626 -1.160 4.933 1.00 96.25 121 THR A O 1
ATOM 992 N N . LYS A 1 122 ? 15.850 -1.167 4.653 1.00 95.75 122 LYS A N 1
ATOM 993 C CA . LYS A 1 122 ? 16.173 -1.100 6.095 1.00 95.75 122 LYS A CA 1
ATOM 994 C C . LYS A 1 122 ? 15.552 0.117 6.785 1.00 95.75 122 LYS A C 1
ATOM 996 O O . LYS A 1 122 ? 15.081 0.008 7.917 1.00 95.75 122 LYS A O 1
ATOM 1001 N N . TYR A 1 123 ? 15.569 1.283 6.137 1.00 95.50 123 TYR A N 1
ATOM 1002 C CA . TYR A 1 123 ? 14.954 2.489 6.694 1.00 95.50 123 TYR A CA 1
ATOM 1003 C C . TYR A 1 123 ? 13.429 2.354 6.777 1.00 95.50 123 TYR A C 1
ATOM 1005 O O . TYR A 1 123 ? 12.828 2.715 7.789 1.00 95.50 123 TYR A O 1
ATOM 1013 N N . VAL A 1 124 ? 12.801 1.812 5.732 1.00 95.38 124 VAL A N 1
ATOM 1014 C CA . VAL A 1 124 ? 11.351 1.576 5.702 1.00 95.38 124 VAL A CA 1
ATOM 1015 C C . VAL A 1 124 ? 10.944 0.544 6.761 1.00 95.38 124 VAL A C 1
ATOM 1017 O O . VAL A 1 124 ? 9.984 0.775 7.496 1.00 95.38 124 VAL A O 1
ATOM 1020 N N . ASP A 1 125 ? 11.700 -0.545 6.914 1.00 93.94 125 ASP A N 1
ATOM 1021 C CA . ASP A 1 125 ? 11.492 -1.520 7.990 1.00 93.94 125 ASP A CA 1
ATOM 1022 C C . ASP A 1 125 ? 11.617 -0.844 9.364 1.00 93.94 125 ASP A C 1
ATOM 1024 O O . ASP A 1 125 ? 10.754 -1.016 10.223 1.00 93.94 125 ASP A O 1
ATOM 1028 N N . PHE A 1 126 ? 12.627 0.008 9.574 1.00 93.12 126 PHE A N 1
ATOM 1029 C CA . PHE A 1 126 ? 12.756 0.774 10.817 1.00 93.12 126 PHE A CA 1
ATOM 1030 C C . PHE A 1 126 ? 11.535 1.672 11.078 1.00 93.12 126 PHE A C 1
ATOM 1032 O O . PHE A 1 126 ? 11.025 1.707 12.202 1.00 93.12 126 PHE A O 1
ATOM 1039 N N . LEU A 1 127 ? 11.039 2.375 10.057 1.00 92.38 127 LEU A N 1
ATOM 1040 C CA . LEU A 1 127 ? 9.855 3.227 10.161 1.00 92.38 127 LEU A CA 1
ATOM 1041 C C . LEU A 1 127 ? 8.635 2.427 10.649 1.00 92.38 127 LEU A C 1
ATOM 1043 O O . LEU A 1 127 ? 7.993 2.820 11.627 1.00 92.38 127 LEU A O 1
ATOM 1047 N N . PHE A 1 128 ? 8.336 1.291 10.020 1.00 91.69 128 PHE A N 1
ATOM 1048 C CA . PHE A 1 128 ? 7.160 0.493 10.369 1.00 91.69 128 PHE A CA 1
ATOM 1049 C C . PHE A 1 128 ? 7.329 -0.312 11.664 1.00 91.69 128 PHE A C 1
ATOM 1051 O O . PHE A 1 128 ? 6.399 -0.396 12.467 1.00 91.69 128 PHE A O 1
ATOM 1058 N N . GLU A 1 129 ? 8.507 -0.881 11.920 1.00 88.81 129 GLU A N 1
ATOM 1059 C CA . GLU A 1 129 ? 8.722 -1.750 13.081 1.00 88.81 129 GLU A CA 1
ATOM 1060 C C . GLU A 1 129 ? 9.042 -0.994 14.368 1.00 88.81 129 GLU A C 1
ATOM 1062 O O . GLU A 1 129 ? 8.710 -1.468 15.458 1.00 88.81 129 GLU A O 1
ATOM 1067 N N . ARG A 1 130 ? 9.699 0.167 14.272 1.00 84.50 130 ARG A N 1
ATOM 1068 C CA . ARG A 1 130 ? 10.111 0.947 15.445 1.00 84.50 130 ARG A CA 1
ATOM 1069 C C . ARG A 1 130 ? 9.231 2.160 15.659 1.00 84.50 130 ARG A C 1
ATOM 1071 O O . ARG A 1 130 ? 8.694 2.303 16.753 1.00 84.50 130 ARG A O 1
ATOM 1078 N N . LEU A 1 131 ? 9.068 3.014 14.648 1.00 80.75 131 LEU A N 1
ATOM 1079 C CA . LEU A 1 131 ? 8.334 4.270 14.830 1.00 80.75 131 LEU A CA 1
ATOM 1080 C C . LEU A 1 131 ? 6.817 4.049 14.889 1.00 80.75 131 LEU A C 1
ATOM 1082 O O . LEU A 1 131 ? 6.133 4.690 15.685 1.00 80.75 131 LEU A O 1
ATOM 1086 N N . LEU A 1 132 ? 6.306 3.115 14.084 1.00 85.62 132 LEU A N 1
ATOM 1087 C CA . LEU A 1 132 ? 4.898 2.708 14.066 1.00 85.62 132 LEU A CA 1
ATOM 1088 C C . LEU A 1 132 ? 4.650 1.353 14.752 1.00 85.62 132 LEU A C 1
ATOM 1090 O O . LEU A 1 132 ? 3.548 0.808 14.663 1.00 85.62 132 LEU A O 1
ATOM 1094 N N . GLY A 1 133 ? 5.651 0.804 15.444 1.00 83.06 133 GLY A N 1
ATOM 1095 C CA . GLY A 1 133 ? 5.568 -0.493 16.119 1.00 83.06 133 GLY A CA 1
ATOM 1096 C C . GLY A 1 133 ? 4.613 -0.521 17.318 1.00 83.06 133 GLY A C 1
ATOM 1097 O O . GLY A 1 133 ? 3.906 0.437 17.618 1.00 83.06 133 GLY A O 1
ATOM 1098 N N . GLU A 1 134 ? 4.599 -1.636 18.051 1.00 79.69 134 GLU A N 1
ATOM 1099 C CA . GLU A 1 134 ? 3.718 -1.828 19.219 1.00 79.69 134 GLU A CA 1
ATOM 1100 C C . GLU A 1 134 ? 4.004 -0.838 20.358 1.00 79.69 134 GLU A C 1
ATOM 1102 O O . GLU A 1 134 ? 3.095 -0.397 21.066 1.00 79.69 134 GLU A O 1
ATOM 1107 N N . ARG A 1 135 ? 5.278 -0.472 20.539 1.00 76.88 135 ARG A N 1
ATOM 1108 C CA . ARG A 1 135 ? 5.700 0.473 21.575 1.00 76.88 135 ARG A CA 1
ATOM 1109 C C . ARG A 1 135 ? 5.445 1.898 21.103 1.00 76.88 135 ARG A C 1
ATOM 1111 O O . ARG A 1 135 ? 5.929 2.301 20.052 1.00 76.88 135 ARG A O 1
ATOM 1118 N N . THR A 1 136 ? 4.729 2.667 21.917 1.00 76.25 136 THR A N 1
ATOM 1119 C CA . THR A 1 136 ? 4.515 4.094 21.662 1.00 76.25 136 THR A CA 1
ATOM 1120 C C . THR A 1 136 ? 5.846 4.859 21.728 1.00 76.25 136 THR A C 1
ATOM 1122 O O . THR A 1 136 ? 6.560 4.752 22.733 1.00 76.25 136 THR A O 1
ATOM 1125 N N . PRO A 1 137 ? 6.190 5.666 20.707 1.00 71.31 137 PRO A N 1
ATOM 1126 C CA . PRO A 1 137 ? 7.396 6.493 20.729 1.00 71.31 137 PRO A CA 1
ATOM 1127 C C . PRO A 1 137 ? 7.315 7.637 21.754 1.00 71.31 137 PRO A C 1
ATOM 1129 O O . PRO A 1 137 ? 8.342 8.182 22.145 1.00 71.31 137 PRO A O 1
ATOM 1132 N N . LEU A 1 138 ? 6.110 7.980 22.228 1.00 70.94 138 LEU A N 1
ATOM 1133 C CA . LEU A 1 138 ? 5.868 9.043 23.214 1.00 70.94 138 LEU A CA 1
ATOM 1134 C C . LEU A 1 138 ? 5.841 8.528 24.667 1.00 70.94 138 LEU A C 1
ATOM 1136 O O . LEU A 1 138 ? 5.490 9.269 25.586 1.00 70.94 138 LEU A O 1
ATOM 1140 N N . GLY A 1 139 ? 6.202 7.259 24.890 1.00 71.69 139 GLY A N 1
ATOM 1141 C CA . GLY A 1 139 ? 6.256 6.662 26.224 1.00 71.69 139 GLY A CA 1
ATOM 1142 C C . GLY A 1 139 ? 4.894 6.690 26.944 1.00 71.69 139 GLY A C 1
ATOM 1143 O O . GLY A 1 139 ? 3.861 6.522 26.296 1.00 71.69 139 GLY A O 1
ATOM 1144 N N . PRO A 1 140 ? 4.847 6.906 28.273 1.00 73.12 140 PRO A N 1
ATOM 1145 C CA . PRO A 1 140 ? 3.613 6.800 29.060 1.00 73.12 140 PRO A CA 1
ATOM 1146 C C . PRO A 1 140 ? 2.566 7.887 28.755 1.00 73.12 140 PRO A C 1
ATOM 1148 O O . PRO A 1 140 ? 1.457 7.819 29.275 1.00 73.12 140 PRO A O 1
ATOM 1151 N N . LEU A 1 141 ? 2.892 8.883 27.919 1.00 81.19 141 LEU A N 1
ATOM 1152 C CA . LEU A 1 141 ? 1.993 9.989 27.569 1.00 81.19 141 LEU A CA 1
ATOM 1153 C C . LEU A 1 141 ? 0.801 9.553 26.706 1.00 81.19 141 LEU A C 1
ATOM 1155 O O . LEU A 1 141 ? -0.211 10.250 26.660 1.00 81.19 141 LEU A O 1
ATOM 1159 N N . VAL A 1 142 ? 0.909 8.417 26.012 1.00 85.50 142 VAL A N 1
ATOM 1160 C CA . VAL A 1 142 ? -0.152 7.876 25.155 1.00 85.50 142 VAL A CA 1
ATOM 1161 C C . VAL A 1 142 ? -0.453 6.449 25.585 1.00 85.50 142 VAL A C 1
ATOM 1163 O O . VAL A 1 142 ? 0.440 5.604 25.624 1.00 85.50 142 VAL A O 1
ATOM 1166 N N . SER A 1 143 ? -1.720 6.164 25.890 1.00 90.44 143 SER A N 1
ATOM 1167 C CA . SER A 1 143 ? -2.134 4.809 26.254 1.00 90.44 143 SER A CA 1
ATOM 1168 C C . SER A 1 143 ? -1.965 3.846 25.076 1.00 90.44 143 SER A C 1
ATOM 1170 O O . SER A 1 143 ? -2.138 4.223 23.915 1.00 90.44 143 SER A O 1
ATOM 1172 N N . THR A 1 144 ? -1.705 2.569 25.363 1.00 90.25 144 THR A N 1
ATOM 1173 C CA . THR A 1 144 ? -1.606 1.515 24.336 1.00 90.25 144 THR A CA 1
ATOM 1174 C C . THR A 1 144 ? -2.848 1.469 23.441 1.00 90.25 144 THR A C 1
ATOM 1176 O O . THR A 1 144 ? -2.747 1.242 22.237 1.00 90.25 144 THR A O 1
ATOM 1179 N N . GLN A 1 145 ? -4.027 1.743 24.010 1.00 92.38 145 GLN A N 1
ATOM 1180 C CA . GLN A 1 145 ? -5.282 1.775 23.266 1.00 92.38 145 GLN A CA 1
ATOM 1181 C C . GLN A 1 145 ? -5.369 2.972 22.309 1.00 92.38 145 GLN A C 1
ATOM 1183 O O . GLN A 1 145 ? -5.767 2.792 21.159 1.00 92.38 145 GLN A O 1
ATOM 1188 N N . GLU A 1 146 ? -4.994 4.181 22.740 1.00 93.06 146 GLU A N 1
ATOM 1189 C CA . GLU A 1 146 ? -4.954 5.341 21.837 1.00 93.06 146 GLU A CA 1
ATOM 1190 C C . GLU A 1 146 ? -3.891 5.166 20.753 1.00 93.06 146 GLU A C 1
ATOM 1192 O O . GLU A 1 146 ? -4.129 5.516 19.596 1.00 93.06 146 GLU A O 1
ATOM 1197 N N . TRP A 1 147 ? -2.763 4.538 21.088 1.00 94.81 147 TRP A N 1
ATOM 1198 C CA . TRP A 1 147 ? -1.733 4.214 20.112 1.00 94.81 147 TRP A CA 1
ATOM 1199 C C . TRP A 1 147 ? -2.225 3.227 19.048 1.00 94.81 147 TRP A C 1
ATOM 1201 O O . TRP A 1 147 ? -2.041 3.462 17.854 1.00 94.81 147 TRP A O 1
ATOM 1211 N N . LEU A 1 148 ? -2.925 2.158 19.443 1.00 95.75 148 LEU A N 1
ATOM 1212 C CA . LEU A 1 148 ? -3.565 1.243 18.495 1.00 95.75 148 LEU A CA 1
ATOM 1213 C C . LEU A 1 148 ? -4.602 1.967 17.621 1.00 95.75 148 LEU A C 1
ATOM 1215 O O . LEU A 1 148 ? -4.606 1.797 16.405 1.00 95.75 148 LEU A O 1
ATOM 1219 N N . ARG A 1 149 ? -5.446 2.826 18.206 1.00 97.06 149 ARG A N 1
ATOM 1220 C CA . ARG A 1 149 ? -6.436 3.621 17.453 1.00 97.06 149 ARG A CA 1
ATOM 1221 C C . ARG A 1 149 ? -5.785 4.540 16.425 1.00 97.06 149 ARG A C 1
ATOM 1223 O O . ARG A 1 149 ? -6.354 4.732 15.352 1.00 97.06 149 ARG A O 1
ATOM 1230 N N . PHE A 1 150 ? -4.636 5.127 16.750 1.00 96.56 150 PHE A N 1
ATOM 1231 C CA . PHE A 1 150 ? -3.874 5.939 15.810 1.00 96.56 150 PHE A CA 1
ATOM 1232 C C . PHE A 1 150 ? -3.283 5.085 14.685 1.00 96.56 150 PHE A C 1
ATOM 1234 O O . PHE A 1 150 ? -3.488 5.412 13.522 1.00 96.56 150 PHE A O 1
ATOM 1241 N N . ARG A 1 151 ? -2.643 3.952 14.999 1.00 97.25 151 ARG A N 1
ATOM 1242 C CA . ARG A 1 151 ? -2.099 3.038 13.980 1.00 97.25 151 ARG A CA 1
ATOM 1243 C C . ARG A 1 151 ? -3.178 2.504 13.037 1.00 97.25 151 ARG A C 1
ATOM 1245 O O . ARG A 1 151 ? -2.975 2.522 11.832 1.00 97.25 151 ARG A O 1
ATOM 1252 N N . LEU A 1 152 ? -4.359 2.147 13.548 1.00 98.38 152 LEU A N 1
ATOM 1253 C CA . LEU A 1 152 ? -5.515 1.780 12.716 1.00 98.38 152 LEU A CA 1
ATOM 1254 C C . LEU A 1 152 ? -5.955 2.924 11.786 1.00 98.38 152 LEU A C 1
ATOM 1256 O O . LEU A 1 152 ? -6.316 2.677 10.639 1.00 98.38 152 LEU A O 1
ATOM 1260 N N . ALA A 1 153 ? -5.901 4.176 12.257 1.00 98.44 153 ALA A N 1
ATOM 1261 C CA . ALA A 1 153 ? -6.182 5.344 11.421 1.00 98.44 153 ALA A CA 1
ATOM 1262 C C . ALA A 1 153 ? -5.126 5.529 10.321 1.00 98.44 153 ALA A C 1
ATOM 1264 O O . ALA A 1 153 ? -5.469 5.922 9.210 1.00 98.44 153 ALA A O 1
ATOM 1265 N N . VAL A 1 154 ? -3.854 5.255 10.633 1.00 98.31 154 VAL A N 1
ATOM 1266 C CA . VAL A 1 154 ? -2.738 5.318 9.679 1.00 98.31 154 VAL A CA 1
ATOM 1267 C C . VAL A 1 154 ? -2.878 4.241 8.607 1.00 98.31 154 VAL A C 1
ATOM 1269 O O . VAL A 1 154 ? -2.749 4.586 7.438 1.00 98.31 154 VAL A O 1
ATOM 1272 N N . VAL A 1 155 ? -3.221 2.995 8.965 1.00 98.38 155 VAL A N 1
ATOM 1273 C CA . VAL A 1 155 ? -3.521 1.942 7.972 1.00 98.38 155 VAL A CA 1
ATOM 1274 C C . VAL A 1 155 ? -4.651 2.402 7.053 1.00 98.38 155 VAL A C 1
ATOM 1276 O O . VAL A 1 155 ? -4.452 2.493 5.851 1.00 98.38 155 VAL A O 1
ATOM 1279 N N . ALA A 1 156 ? -5.792 2.830 7.608 1.00 98.50 156 ALA A N 1
ATOM 1280 C CA . ALA A 1 156 ? -6.911 3.332 6.804 1.00 98.50 156 ALA A CA 1
ATOM 1281 C C . ALA A 1 156 ? -6.535 4.524 5.898 1.00 98.50 156 ALA A C 1
ATOM 1283 O O . ALA A 1 156 ? -7.130 4.707 4.837 1.00 98.50 156 ALA A O 1
ATOM 1284 N N . ALA A 1 157 ? -5.569 5.353 6.308 1.00 98.44 157 ALA A N 1
ATOM 1285 C CA . ALA A 1 157 ? -5.056 6.440 5.484 1.00 98.44 157 ALA A CA 1
ATOM 1286 C C . ALA A 1 157 ? -4.151 5.941 4.348 1.00 98.44 157 ALA A C 1
ATOM 1288 O O . ALA A 1 157 ? -4.280 6.443 3.237 1.00 98.44 157 ALA A O 1
ATOM 1289 N N . ILE A 1 158 ? -3.263 4.973 4.599 1.00 98.19 158 ILE A N 1
ATOM 1290 C CA . ILE A 1 158 ? -2.385 4.409 3.561 1.00 98.19 158 ILE A CA 1
ATOM 1291 C C . ILE A 1 158 ? -3.221 3.679 2.507 1.00 98.19 158 ILE A C 1
ATOM 1293 O O . ILE A 1 158 ? -3.090 3.992 1.328 1.00 98.19 158 ILE A O 1
ATOM 1297 N N . GLU A 1 159 ? -4.161 2.846 2.948 1.00 98.12 159 GLU A N 1
ATOM 1298 C CA . GLU A 1 159 ? -5.115 2.105 2.108 1.00 98.12 159 GLU A CA 1
ATOM 1299 C C . GLU A 1 159 ? -5.946 3.015 1.196 1.00 98.12 159 GLU A C 1
ATOM 1301 O O . GLU A 1 159 ? -6.301 2.693 0.064 1.00 98.12 159 GLU A O 1
ATOM 1306 N N . GLN A 1 160 ? -6.245 4.229 1.661 1.00 97.75 160 GLN A N 1
ATOM 1307 C CA . GLN A 1 160 ? -6.909 5.221 0.827 1.00 97.75 160 GLN A CA 1
ATOM 1308 C C . GLN A 1 160 ? -6.018 5.699 -0.331 1.00 97.75 160 GLN A C 1
ATOM 1310 O O . GLN A 1 160 ? -6.543 5.990 -1.407 1.00 97.75 160 GLN A O 1
ATOM 1315 N N . PHE A 1 161 ? -4.707 5.832 -0.122 1.00 97.25 161 PHE A N 1
ATOM 1316 C CA . PHE A 1 161 ? -3.767 6.235 -1.170 1.00 97.25 161 PHE A CA 1
ATOM 1317 C C . PHE A 1 161 ? -3.422 5.072 -2.099 1.00 97.25 161 PHE A C 1
ATOM 1319 O O . PHE A 1 161 ? -3.414 5.267 -3.315 1.00 97.25 161 PHE A O 1
ATOM 1326 N N . THR A 1 162 ? -3.192 3.872 -1.565 1.00 96.81 162 THR A N 1
ATOM 1327 C CA . THR A 1 162 ? -2.916 2.675 -2.370 1.00 96.81 162 THR A CA 1
ATOM 1328 C C . THR A 1 162 ? -4.111 2.313 -3.244 1.00 96.81 162 THR A C 1
ATOM 1330 O O . THR A 1 162 ? -3.921 2.075 -4.430 1.00 96.81 162 THR A O 1
ATOM 1333 N N . ALA A 1 163 ? -5.348 2.452 -2.759 1.00 96.94 163 ALA A N 1
ATOM 1334 C CA . ALA A 1 163 ? -6.539 2.280 -3.593 1.00 96.94 163 ALA A CA 1
ATOM 1335 C C . ALA A 1 163 ? -6.651 3.304 -4.736 1.00 96.94 163 ALA A C 1
ATOM 1337 O O . ALA A 1 163 ? -7.165 2.981 -5.805 1.00 96.94 163 ALA A O 1
ATOM 1338 N N . VAL A 1 164 ? -6.182 4.544 -4.541 1.00 96.94 164 VAL A N 1
ATOM 1339 C CA . VAL A 1 164 ? -6.130 5.548 -5.624 1.00 96.94 164 VAL A CA 1
ATOM 1340 C C . VAL A 1 164 ? -5.094 5.150 -6.677 1.00 96.94 164 VAL A C 1
ATOM 1342 O O . VAL A 1 164 ? -5.353 5.285 -7.872 1.00 96.94 164 VAL A O 1
ATOM 1345 N N . LEU A 1 165 ? -3.941 4.633 -6.251 1.00 96.69 165 LEU A N 1
ATOM 1346 C CA . LEU A 1 165 ? -2.915 4.111 -7.157 1.00 96.69 165 LEU A CA 1
ATOM 1347 C C . LEU A 1 165 ? -3.383 2.833 -7.871 1.00 96.69 165 LEU A C 1
ATOM 1349 O O . LEU A 1 165 ? -3.123 2.670 -9.062 1.00 96.69 165 LEU A O 1
ATOM 1353 N N . GLY A 1 166 ? -4.123 1.974 -7.170 1.00 96.06 166 GLY A N 1
ATOM 1354 C CA . GLY A 1 166 ? -4.746 0.769 -7.702 1.00 96.06 166 GLY A CA 1
ATOM 1355 C C . GLY A 1 166 ? -5.764 1.080 -8.797 1.00 96.06 166 GLY A C 1
ATOM 1356 O O . GLY A 1 166 ? -5.667 0.552 -9.904 1.00 96.06 166 GLY A O 1
ATOM 1357 N N . ASP A 1 167 ? -6.685 2.014 -8.545 1.00 96.81 167 ASP A N 1
ATOM 1358 C CA . ASP A 1 167 ? -7.637 2.485 -9.560 1.00 96.81 167 ASP A CA 1
ATOM 1359 C C . ASP A 1 167 ? -6.917 3.088 -10.780 1.00 96.81 167 ASP A C 1
ATOM 1361 O O . ASP A 1 167 ? -7.257 2.786 -11.927 1.00 96.81 167 ASP A O 1
ATOM 1365 N N . TRP A 1 168 ? -5.858 3.873 -10.548 1.00 97.12 168 TRP A N 1
ATOM 1366 C CA . TRP A 1 168 ? -5.040 4.431 -11.624 1.00 97.12 168 TRP A CA 1
ATOM 1367 C C . TRP A 1 168 ? -4.383 3.346 -12.488 1.00 97.12 168 TRP A C 1
ATOM 1369 O O . TRP A 1 168 ? -4.508 3.402 -13.713 1.00 97.12 168 TRP A O 1
ATOM 1379 N N . VAL A 1 169 ? -3.712 2.350 -11.897 1.00 97.19 169 VAL A N 1
ATOM 1380 C CA . VAL A 1 169 ? -2.955 1.346 -12.672 1.00 97.19 169 VAL A CA 1
ATOM 1381 C C . VAL A 1 169 ? -3.868 0.399 -13.457 1.00 97.19 169 VAL A C 1
ATOM 1383 O O . VAL A 1 169 ? -3.525 -0.046 -14.558 1.00 97.19 169 VAL A O 1
ATOM 1386 N N . LEU A 1 170 ? -5.077 0.151 -12.948 1.00 96.81 170 LEU A N 1
ATOM 1387 C CA . LEU A 1 170 ? -6.122 -0.579 -13.666 1.00 96.81 170 LEU A CA 1
ATOM 1388 C C . LEU A 1 170 ? -6.598 0.165 -14.924 1.00 96.81 170 LEU A C 1
ATOM 1390 O O . LEU A 1 170 ? -6.986 -0.476 -15.902 1.00 96.81 170 LEU A O 1
ATOM 1394 N N . ALA A 1 171 ? -6.544 1.499 -14.914 1.00 96.00 171 ALA A N 1
ATOM 1395 C CA . ALA A 1 171 ? -6.970 2.367 -16.012 1.00 96.00 171 ALA A CA 1
ATOM 1396 C C . ALA A 1 171 ? -5.806 2.951 -16.843 1.00 96.00 171 ALA A C 1
ATOM 1398 O O . ALA A 1 171 ? -6.035 3.772 -17.736 1.00 96.00 171 ALA A O 1
ATOM 1399 N N . ALA A 1 172 ? -4.561 2.556 -16.570 1.00 95.25 172 ALA A N 1
ATOM 1400 C CA . ALA A 1 172 ? -3.367 3.152 -17.161 1.00 95.25 172 ALA A CA 1
ATOM 1401 C C . ALA A 1 172 ? -3.082 2.667 -18.600 1.00 95.25 172 ALA A C 1
ATOM 1403 O O . ALA A 1 172 ? -2.038 2.074 -18.865 1.00 95.25 172 ALA A O 1
ATOM 1404 N N . ASP A 1 173 ? -3.951 3.012 -19.563 1.00 96.00 173 ASP A N 1
ATOM 1405 C CA . ASP A 1 173 ? -3.762 2.718 -21.002 1.00 96.00 173 ASP A CA 1
ATOM 1406 C C . ASP A 1 173 ? -2.425 3.288 -21.553 1.00 96.00 173 ASP A C 1
ATOM 1408 O O . ASP A 1 173 ? -1.939 2.894 -22.613 1.00 96.00 173 ASP A O 1
ATOM 1412 N N . GLY A 1 174 ? -1.826 4.263 -20.856 1.00 97.00 174 GLY A N 1
ATOM 1413 C CA . GLY A 1 174 ? -0.502 4.802 -21.172 1.00 97.00 174 GLY A CA 1
ATOM 1414 C C . GLY A 1 174 ? 0.627 3.781 -21.019 1.00 97.00 174 GLY A C 1
ATOM 1415 O O . GLY A 1 174 ? 1.499 3.748 -21.880 1.00 97.00 174 GLY A O 1
ATOM 1416 N N . LEU A 1 175 ? 0.577 2.930 -19.986 1.00 97.31 175 LEU A N 1
ATOM 1417 C CA . LEU A 1 175 ? 1.573 1.877 -19.766 1.00 97.31 175 LEU A CA 1
ATOM 1418 C C . LEU A 1 175 ? 1.471 0.790 -20.842 1.00 97.31 175 LEU A C 1
ATOM 1420 O O . LEU A 1 175 ? 2.489 0.366 -21.382 1.00 97.31 175 LEU A O 1
ATOM 1424 N N . ASP A 1 176 ? 0.247 0.420 -21.234 1.00 97.12 176 ASP A N 1
ATOM 1425 C CA . ASP A 1 176 ? 0.031 -0.546 -22.319 1.00 97.12 176 ASP A CA 1
ATOM 1426 C C . ASP A 1 176 ? 0.580 -0.015 -23.655 1.00 97.12 176 ASP A C 1
ATOM 1428 O O . ASP A 1 176 ? 1.213 -0.742 -24.416 1.00 97.12 176 ASP A O 1
ATOM 1432 N N . ARG A 1 177 ? 0.369 1.277 -23.951 1.00 97.62 177 ARG A N 1
ATOM 1433 C CA . ARG A 1 177 ? 0.898 1.908 -25.174 1.00 97.62 177 ARG A CA 1
ATOM 1434 C C . ARG A 1 177 ? 2.413 2.070 -25.169 1.00 97.62 177 ARG A C 1
ATOM 1436 O O . ARG A 1 177 ? 2.998 2.084 -26.247 1.00 97.62 177 ARG A O 1
ATOM 1443 N N . ALA A 1 178 ? 3.020 2.217 -23.994 1.00 97.12 178 ALA A N 1
ATOM 1444 C CA . ALA A 1 178 ? 4.469 2.282 -23.843 1.00 97.12 178 ALA A CA 1
ATOM 1445 C C . ALA A 1 178 ? 5.143 0.910 -24.029 1.00 97.12 178 ALA A C 1
ATOM 1447 O O . ALA A 1 178 ? 6.363 0.849 -24.102 1.00 97.12 178 ALA A O 1
ATOM 1448 N N . GLY A 1 179 ? 4.368 -0.179 -24.126 1.00 97.38 179 GLY A N 1
ATOM 1449 C CA . GLY A 1 179 ? 4.913 -1.532 -24.222 1.00 97.38 179 GLY A CA 1
ATOM 1450 C C . GLY A 1 179 ? 5.533 -2.001 -22.909 1.00 97.38 179 GLY A C 1
ATOM 1451 O O . GLY A 1 179 ? 6.548 -2.690 -22.937 1.00 97.38 179 GLY A O 1
ATOM 1452 N N . ALA A 1 180 ? 4.960 -1.584 -21.774 1.00 98.12 180 ALA A N 1
ATOM 1453 C CA . ALA A 1 180 ? 5.432 -2.022 -20.471 1.00 98.12 180 ALA A CA 1
ATOM 1454 C C . ALA A 1 180 ? 5.287 -3.546 -20.296 1.00 98.12 180 ALA A C 1
ATOM 1456 O O . ALA A 1 180 ? 4.351 -4.147 -20.820 1.00 98.12 180 ALA A O 1
ATOM 1457 N N . ASP A 1 181 ? 6.219 -4.145 -19.556 1.00 98.25 181 ASP A N 1
ATOM 1458 C CA . ASP A 1 181 ? 6.315 -5.585 -19.320 1.00 98.25 181 ASP A CA 1
ATOM 1459 C C . ASP A 1 181 ? 5.016 -6.169 -18.747 1.00 98.25 181 ASP A C 1
ATOM 1461 O O . ASP A 1 181 ? 4.481 -5.688 -17.741 1.00 98.25 181 ASP A O 1
ATOM 1465 N N . ASP A 1 182 ? 4.528 -7.237 -19.378 1.00 97.19 182 ASP A N 1
ATOM 1466 C CA . ASP A 1 182 ? 3.250 -7.855 -19.025 1.00 97.19 182 ASP A CA 1
ATOM 1467 C C . ASP A 1 182 ? 3.259 -8.427 -17.597 1.00 97.19 182 ASP A C 1
ATOM 1469 O O . ASP A 1 182 ? 2.248 -8.327 -16.901 1.00 97.19 182 ASP A O 1
ATOM 1473 N N . VAL A 1 183 ? 4.383 -8.990 -17.130 1.00 97.81 183 VAL A N 1
ATOM 1474 C CA . VAL A 1 183 ? 4.480 -9.601 -15.793 1.00 97.81 183 VAL A CA 1
ATOM 1475 C C . VAL A 1 183 ? 4.419 -8.526 -14.715 1.00 97.81 183 VAL A C 1
ATOM 1477 O O . VAL A 1 183 ? 3.661 -8.661 -13.749 1.00 97.81 183 VAL A O 1
ATOM 1480 N N . MET A 1 184 ? 5.155 -7.427 -14.899 1.00 98.06 184 MET A N 1
ATOM 1481 C CA . MET A 1 184 ? 5.096 -6.296 -13.976 1.00 98.06 184 MET A CA 1
ATOM 1482 C C . MET A 1 184 ? 3.693 -5.676 -13.935 1.00 98.06 184 MET A C 1
ATOM 1484 O O . MET A 1 184 ? 3.156 -5.420 -12.853 1.00 98.06 184 MET A O 1
ATOM 1488 N N . LEU A 1 185 ? 3.057 -5.470 -15.095 1.00 97.94 185 LEU A N 1
ATOM 1489 C CA . LEU A 1 185 ? 1.691 -4.945 -15.148 1.00 97.94 185 LEU A CA 1
ATOM 1490 C C . LEU A 1 185 ? 0.675 -5.893 -14.510 1.00 97.94 185 LEU A C 1
ATOM 1492 O O . LEU A 1 185 ? -0.246 -5.417 -13.844 1.00 97.94 185 LEU A O 1
ATOM 1496 N N . ASP A 1 186 ? 0.823 -7.204 -14.691 1.00 97.56 186 ASP A N 1
ATOM 1497 C CA . ASP A 1 186 ? -0.051 -8.194 -14.068 1.00 97.56 186 ASP A CA 1
ATOM 1498 C C . ASP A 1 186 ? 0.066 -8.155 -12.537 1.00 97.56 186 ASP A C 1
ATOM 1500 O O . ASP A 1 186 ? -0.970 -8.165 -11.867 1.00 97.56 186 ASP A O 1
ATOM 1504 N N . LEU A 1 187 ? 1.277 -8.025 -11.975 1.00 97.88 187 LEU A N 1
ATOM 1505 C CA . LEU A 1 187 ? 1.463 -7.837 -10.530 1.00 97.88 187 LEU A CA 1
ATOM 1506 C C . LEU A 1 187 ? 0.816 -6.537 -10.043 1.00 97.88 187 LEU A C 1
ATOM 1508 O O . LEU A 1 187 ? 0.024 -6.568 -9.099 1.00 97.88 187 LEU A O 1
ATOM 1512 N N . LEU A 1 188 ? 1.107 -5.407 -10.694 1.00 98.00 188 LEU A N 1
ATOM 1513 C CA . LEU A 1 188 ? 0.603 -4.100 -10.261 1.00 98.00 188 LEU A CA 1
ATOM 1514 C C . LEU A 1 188 ? -0.926 -4.016 -10.349 1.00 98.00 188 LEU A C 1
ATOM 1516 O O . LEU A 1 188 ? -1.563 -3.435 -9.475 1.00 98.00 188 LEU A O 1
ATOM 1520 N N . ARG A 1 189 ? -1.534 -4.609 -11.383 1.00 98.00 189 ARG A N 1
ATOM 1521 C CA . ARG A 1 189 ? -2.994 -4.630 -11.567 1.00 98.00 189 ARG A CA 1
ATOM 1522 C C . ARG A 1 189 ? -3.682 -5.623 -10.642 1.00 98.00 189 ARG A C 1
ATOM 1524 O O . ARG A 1 189 ? -4.782 -5.332 -10.181 1.00 98.00 189 ARG A O 1
ATOM 1531 N N . TRP A 1 190 ? -3.068 -6.777 -10.373 1.00 97.75 190 TRP A N 1
ATOM 1532 C CA . TRP A 1 190 ? -3.577 -7.719 -9.376 1.00 97.75 190 TRP A CA 1
ATOM 1533 C C . TRP A 1 190 ? -3.610 -7.072 -7.992 1.00 97.75 190 TRP A C 1
ATOM 1535 O O . TRP A 1 190 ? -4.675 -7.031 -7.378 1.00 97.75 190 TRP A O 1
ATOM 1545 N N . HIS A 1 191 ? -2.482 -6.515 -7.551 1.00 97.56 191 HIS A N 1
ATOM 1546 C CA . HIS A 1 191 ? -2.408 -5.818 -6.276 1.00 97.56 191 HIS A CA 1
ATOM 1547 C C . HIS A 1 191 ? -3.375 -4.625 -6.271 1.00 97.56 191 HIS A C 1
ATOM 1549 O O . HIS A 1 191 ? -4.264 -4.557 -5.432 1.00 97.56 191 HIS A O 1
ATOM 1555 N N . GLY A 1 192 ? -3.321 -3.754 -7.282 1.00 96.69 192 GLY A N 1
ATOM 1556 C CA . GLY A 1 192 ? -4.194 -2.584 -7.368 1.00 96.69 192 GLY A CA 1
ATOM 1557 C C . GLY A 1 192 ? -5.695 -2.896 -7.323 1.00 96.69 192 GLY A C 1
ATOM 1558 O O . GLY A 1 192 ? -6.464 -2.094 -6.800 1.00 96.69 192 GLY A O 1
ATOM 1559 N N . ALA A 1 193 ? -6.129 -4.052 -7.834 1.00 95.75 193 ALA A N 1
ATOM 1560 C CA . ALA A 1 193 ? -7.514 -4.499 -7.700 1.00 95.75 193 ALA A CA 1
ATOM 1561 C C . ALA A 1 193 ? -7.879 -4.878 -6.257 1.00 95.75 193 ALA A C 1
ATOM 1563 O O . ALA A 1 193 ? -8.984 -4.562 -5.820 1.00 95.75 193 ALA A O 1
ATOM 1564 N N . GLU A 1 194 ? -6.969 -5.529 -5.532 1.00 96.31 194 GLU A N 1
ATOM 1565 C CA . GLU A 1 194 ? -7.165 -5.896 -4.125 1.00 96.31 194 GLU A CA 1
ATOM 1566 C C . GLU A 1 194 ? -7.142 -4.652 -3.217 1.00 96.31 194 GLU A C 1
ATOM 1568 O O . GLU A 1 194 ? -8.028 -4.517 -2.379 1.00 96.31 194 GLU A O 1
ATOM 1573 N N . GLU A 1 195 ? -6.302 -3.648 -3.494 1.00 95.94 195 GLU A N 1
ATOM 1574 C CA . GLU A 1 195 ? -6.290 -2.378 -2.737 1.00 95.94 195 GLU A CA 1
ATOM 1575 C C . GLU A 1 195 ? -7.627 -1.619 -2.783 1.00 95.94 195 GLU A C 1
ATOM 1577 O O . GLU A 1 195 ? -8.037 -0.947 -1.832 1.00 95.94 195 GLU A O 1
ATOM 1582 N N . VAL A 1 196 ? -8.366 -1.724 -3.894 1.00 92.44 196 VAL A N 1
ATOM 1583 C CA . VAL A 1 196 ? -9.708 -1.126 -3.995 1.00 92.44 196 VAL A CA 1
ATOM 1584 C C . VAL A 1 196 ? -10.694 -1.818 -3.045 1.00 92.44 196 VAL A C 1
ATOM 1586 O O . VAL A 1 196 ? -11.572 -1.145 -2.488 1.00 92.44 196 VAL A O 1
ATOM 1589 N N . GLU A 1 197 ? -10.549 -3.133 -2.846 1.00 93.19 197 GLU A N 1
ATOM 1590 C CA . GLU A 1 197 ? -11.303 -3.911 -1.856 1.00 93.19 197 GLU A CA 1
ATOM 1591 C C . GLU A 1 197 ? -10.867 -3.513 -0.430 1.00 93.19 197 GLU A C 1
ATOM 1593 O O . GLU A 1 197 ? -11.702 -3.209 0.431 1.00 93.19 197 GLU A O 1
ATOM 1598 N N . HIS A 1 198 ? -9.556 -3.431 -0.203 1.00 96.12 198 HIS A N 1
ATOM 1599 C CA . HIS A 1 198 ? -8.937 -3.156 1.088 1.00 96.12 198 HIS A CA 1
ATOM 1600 C C . HIS A 1 198 ? -9.330 -1.810 1.705 1.00 96.12 198 HIS A C 1
ATOM 1602 O O . HIS A 1 198 ? -9.623 -1.742 2.904 1.00 96.12 198 HIS A O 1
ATOM 1608 N N . ARG A 1 199 ? -9.443 -0.752 0.889 1.00 95.38 199 ARG A N 1
ATOM 1609 C CA . ARG A 1 199 ? -9.865 0.588 1.337 1.00 95.38 199 ARG A CA 1
ATOM 1610 C C . ARG A 1 199 ? -11.108 0.559 2.221 1.00 95.38 199 ARG A C 1
ATOM 1612 O O . ARG A 1 199 ? -11.168 1.270 3.227 1.00 95.38 199 ARG A O 1
ATOM 1619 N N . ALA A 1 200 ? -12.119 -0.218 1.829 1.00 93.50 200 ALA A N 1
ATOM 1620 C CA . ALA A 1 200 ? -13.357 -0.323 2.593 1.00 93.50 200 ALA A CA 1
ATOM 1621 C C . ALA A 1 200 ? -13.113 -1.041 3.928 1.00 93.50 200 ALA A C 1
ATOM 1623 O O . ALA A 1 200 ? -13.465 -0.513 4.982 1.00 93.50 200 ALA A O 1
ATOM 1624 N N . VAL A 1 201 ? -12.420 -2.184 3.892 1.00 97.44 201 VAL A N 1
ATOM 1625 C CA . VAL A 1 201 ? -12.121 -3.002 5.076 1.00 97.44 201 VAL A CA 1
ATOM 1626 C C . VAL A 1 201 ? -11.316 -2.219 6.109 1.00 97.44 201 VAL A C 1
ATOM 1628 O O . VAL A 1 201 ? -11.654 -2.224 7.293 1.00 97.44 201 VAL A O 1
ATOM 1631 N N . ALA A 1 202 ? -10.270 -1.512 5.683 1.00 98.06 202 ALA A N 1
ATOM 1632 C CA . ALA A 1 202 ? -9.416 -0.755 6.585 1.00 98.06 202 ALA A CA 1
ATOM 1633 C C . ALA A 1 202 ? -10.139 0.439 7.211 1.00 98.06 202 ALA A C 1
ATOM 1635 O O . ALA A 1 202 ? -9.996 0.704 8.411 1.00 98.06 202 ALA A O 1
ATOM 1636 N N . PHE A 1 203 ? -10.964 1.133 6.424 1.00 97.81 203 PHE A N 1
ATOM 1637 C CA . PHE A 1 203 ? -11.797 2.208 6.941 1.00 97.81 203 PHE A CA 1
ATOM 1638 C C . PHE A 1 203 ? -12.838 1.692 7.940 1.00 97.81 203 PHE A C 1
ATOM 1640 O O . PHE A 1 203 ? -12.992 2.286 9.009 1.00 97.81 203 PHE A O 1
ATOM 1647 N N . ASP A 1 204 ? -13.503 0.576 7.648 1.00 97.75 204 ASP A N 1
ATOM 1648 C CA . ASP A 1 204 ? -14.512 -0.012 8.531 1.00 97.75 204 ASP A CA 1
ATOM 1649 C C . ASP A 1 204 ? -13.891 -0.569 9.817 1.00 97.75 204 ASP A C 1
ATOM 1651 O O . ASP A 1 204 ? -14.414 -0.338 10.911 1.00 97.75 204 ASP A O 1
ATOM 1655 N N . MET A 1 205 ? -12.713 -1.189 9.719 1.00 98.06 205 MET A N 1
ATOM 1656 C CA . MET A 1 205 ? -11.904 -1.600 10.866 1.00 98.06 205 MET A CA 1
ATOM 1657 C C . MET A 1 205 ? -11.584 -0.407 11.776 1.00 98.06 205 MET A C 1
ATOM 1659 O O . MET A 1 205 ? -11.781 -0.459 12.997 1.00 98.06 205 MET A O 1
ATOM 1663 N N . TYR A 1 206 ? -11.148 0.711 11.191 1.00 98.38 206 TYR A N 1
ATOM 1664 C CA . TYR A 1 206 ? -10.907 1.939 11.938 1.00 98.38 206 TYR A CA 1
ATOM 1665 C C . TYR A 1 206 ? -12.194 2.535 12.527 1.00 98.38 206 TYR A C 1
ATOM 1667 O O . TYR A 1 206 ? -12.201 2.994 13.668 1.00 98.38 206 TYR A O 1
ATOM 1675 N N . GLN A 1 207 ? -13.303 2.527 11.794 1.00 97.81 207 GLN A N 1
ATOM 1676 C CA . GLN A 1 207 ? -14.581 3.043 12.284 1.00 97.81 207 GLN A CA 1
ATOM 1677 C C . GLN A 1 207 ? -15.110 2.233 13.472 1.00 97.81 207 GLN A C 1
ATOM 1679 O O . GLN A 1 207 ? -15.664 2.824 14.405 1.00 97.81 207 GLN A O 1
ATOM 1684 N N . HIS A 1 208 ? -14.898 0.915 13.454 1.00 97.38 208 HIS A N 1
ATOM 1685 C CA . HIS A 1 208 ? -15.303 -0.008 14.509 1.00 97.38 208 HIS A CA 1
ATOM 1686 C C . HIS A 1 208 ? -14.431 0.136 15.766 1.00 97.38 208 HIS A C 1
ATOM 1688 O O . HIS A 1 208 ? -14.944 0.299 16.871 1.00 97.38 208 HIS A O 1
ATOM 1694 N N . CYS A 1 209 ? -13.105 0.135 15.605 1.00 97.12 209 CYS A N 1
ATOM 1695 C CA . CYS A 1 209 ? -12.155 0.068 16.723 1.00 97.12 209 CYS A CA 1
ATOM 1696 C C . CYS A 1 209 ? -11.612 1.444 17.163 1.00 97.12 209 CYS A C 1
ATOM 1698 O O . CYS A 1 209 ? -11.098 1.612 18.274 1.00 97.12 209 CYS A O 1
ATOM 1700 N N . GLY A 1 210 ? -11.752 2.466 16.318 1.00 94.19 210 GLY A N 1
ATOM 1701 C CA . GLY A 1 210 ? -11.190 3.810 16.470 1.00 94.19 210 GLY A CA 1
ATOM 1702 C C . GLY A 1 210 ? -11.890 4.708 17.493 1.00 94.19 210 GLY A C 1
ATOM 1703 O O . GLY A 1 210 ? -11.686 5.921 17.468 1.00 94.19 210 GLY A O 1
ATOM 1704 N N . GLY A 1 211 ? -12.730 4.178 18.382 1.00 93.88 211 GLY A N 1
ATOM 1705 C CA . GLY A 1 211 ? -13.521 4.978 19.326 1.00 93.88 211 GLY A CA 1
ATOM 1706 C C . GLY A 1 211 ? -14.706 5.688 18.662 1.00 93.88 211 GLY A C 1
ATOM 1707 O O . GLY A 1 211 ? -15.206 5.245 17.633 1.00 93.88 211 GLY A O 1
ATOM 1708 N N . THR A 1 212 ? -15.183 6.786 19.251 1.00 94.19 212 THR A N 1
ATOM 1709 C CA . THR A 1 212 ? -16.424 7.467 18.836 1.00 94.19 212 THR A CA 1
ATOM 1710 C C . THR A 1 212 ? -16.273 8.993 18.801 1.00 94.19 212 THR A C 1
ATOM 1712 O O . THR A 1 212 ? -15.289 9.552 19.289 1.00 94.19 212 THR A O 1
ATOM 1715 N N . GLY A 1 213 ? -17.244 9.678 18.186 1.00 96.00 213 GLY A N 1
ATOM 1716 C CA . GLY A 1 213 ? -17.372 11.139 18.230 1.00 96.00 213 GLY A CA 1
ATOM 1717 C C . GLY A 1 213 ? -16.244 11.930 17.552 1.00 96.00 213 GLY A C 1
ATOM 1718 O O . GLY A 1 213 ? -15.564 11.447 16.641 1.00 96.00 213 GLY A O 1
ATOM 1719 N N . ALA A 1 214 ? -16.067 13.174 18.005 1.00 97.06 214 ALA A N 1
ATOM 1720 C CA . ALA A 1 214 ? -15.064 14.106 17.487 1.00 97.06 214 ALA A CA 1
ATOM 1721 C C . ALA A 1 214 ? -13.609 13.602 17.610 1.00 97.06 214 ALA A C 1
ATOM 1723 O O . ALA A 1 214 ? -12.869 13.772 16.642 1.00 97.06 214 ALA A O 1
ATOM 1724 N N . PRO A 1 215 ? -13.185 12.918 18.698 1.00 96.44 215 PRO A N 1
ATOM 1725 C CA . PRO A 1 215 ? -11.824 12.385 18.796 1.00 96.44 215 PRO A CA 1
ATOM 1726 C C . PRO A 1 215 ? -11.481 11.373 17.697 1.00 96.44 215 PRO A C 1
ATOM 1728 O O . PRO A 1 215 ? -10.369 11.394 17.169 1.00 96.44 215 PRO A O 1
ATOM 1731 N N . ARG A 1 216 ? -12.436 10.515 17.299 1.00 97.31 216 ARG A N 1
ATOM 1732 C CA . ARG A 1 216 ? -12.245 9.610 16.153 1.00 97.31 216 ARG A CA 1
ATOM 1733 C C . ARG A 1 216 ? -12.041 10.411 14.875 1.00 97.31 216 ARG A C 1
ATOM 1735 O O . ARG A 1 216 ? -11.061 10.215 14.172 1.00 97.31 216 ARG A O 1
ATOM 1742 N N . TYR A 1 217 ? -12.918 11.366 14.590 1.00 97.56 217 TYR A N 1
ATOM 1743 C CA . TYR A 1 217 ? -12.763 12.185 13.390 1.00 97.56 217 TYR A CA 1
ATOM 1744 C C . TYR A 1 217 ? -11.422 12.940 13.362 1.00 97.56 217 TYR A C 1
ATOM 1746 O O . TYR A 1 217 ? -10.727 12.917 12.348 1.00 97.56 217 TYR A O 1
ATOM 1754 N N . ALA A 1 218 ? -11.022 13.544 14.484 1.00 97.81 218 ALA A N 1
ATOM 1755 C CA . ALA A 1 218 ? -9.752 14.250 14.613 1.00 97.81 218 ALA A CA 1
ATOM 1756 C C . ALA A 1 218 ? -8.551 13.325 14.364 1.00 97.81 218 ALA A C 1
ATOM 1758 O O . ALA A 1 218 ? -7.664 13.685 13.594 1.00 97.81 218 ALA A O 1
ATOM 1759 N N . ARG A 1 219 ? -8.546 12.106 14.926 1.00 97.44 219 ARG A N 1
ATOM 1760 C CA . ARG A 1 219 ? -7.496 11.106 14.663 1.00 97.44 219 ARG A CA 1
ATOM 1761 C C . ARG A 1 219 ? -7.422 10.706 13.194 1.00 97.44 219 ARG A C 1
ATOM 1763 O O . ARG A 1 219 ? -6.322 10.562 12.678 1.00 97.44 219 ARG A O 1
ATOM 1770 N N . ARG A 1 220 ? -8.559 10.573 12.507 1.00 97.62 220 ARG A N 1
ATOM 1771 C CA . ARG A 1 220 ? -8.584 10.300 11.061 1.00 97.62 220 ARG A CA 1
ATOM 1772 C C . ARG A 1 220 ? -7.914 11.416 10.263 1.00 97.62 220 ARG A C 1
ATOM 1774 O O . ARG A 1 220 ? -7.122 11.143 9.368 1.00 97.62 220 ARG A O 1
ATOM 1781 N N . VAL A 1 221 ? -8.228 12.669 10.590 1.00 98.19 221 VAL A N 1
ATOM 1782 C CA . VAL A 1 221 ? -7.615 13.838 9.942 1.00 98.19 221 VAL A CA 1
ATOM 1783 C C . VAL A 1 221 ? -6.122 13.910 10.258 1.00 98.19 221 VAL A C 1
ATOM 1785 O O . VAL A 1 221 ? -5.326 14.119 9.349 1.00 98.19 221 VAL A O 1
ATOM 1788 N N . ALA A 1 222 ? -5.732 13.681 11.513 1.00 97.06 222 ALA A N 1
ATOM 1789 C CA . ALA A 1 222 ? -4.331 13.661 11.924 1.00 97.06 222 ALA A CA 1
ATOM 1790 C C . ALA A 1 222 ? -3.539 12.563 11.200 1.00 97.06 222 ALA A C 1
ATOM 1792 O O . ALA A 1 222 ? -2.450 12.828 10.705 1.00 97.06 222 ALA A O 1
ATOM 1793 N N . ALA A 1 223 ? -4.104 11.359 11.075 1.00 97.75 223 ALA A N 1
ATOM 1794 C CA . ALA A 1 223 ? -3.488 10.273 10.322 1.00 97.75 223 ALA A CA 1
ATOM 1795 C C . ALA A 1 223 ? -3.282 10.658 8.852 1.00 97.75 223 ALA A C 1
ATOM 1797 O O . ALA A 1 223 ? -2.176 10.523 8.354 1.00 97.75 223 ALA A O 1
ATOM 1798 N N . MET A 1 224 ? -4.283 11.242 8.183 1.00 97.81 224 MET A N 1
ATOM 1799 C CA . MET A 1 224 ? -4.118 11.754 6.814 1.00 97.81 224 MET A CA 1
ATOM 1800 C C . MET A 1 224 ? -3.033 12.834 6.714 1.00 97.81 224 MET A C 1
ATOM 1802 O O . MET A 1 224 ? -2.208 12.799 5.803 1.00 97.81 224 MET A O 1
ATOM 1806 N N . ALA A 1 225 ? -3.014 13.775 7.662 1.00 97.88 225 ALA A N 1
ATOM 1807 C CA . ALA A 1 225 ? -2.050 14.870 7.700 1.00 97.88 225 ALA A CA 1
ATOM 1808 C C . ALA A 1 225 ? -0.606 14.400 7.938 1.00 97.88 225 ALA A C 1
ATOM 1810 O O . ALA A 1 225 ? 0.319 15.098 7.537 1.00 97.88 225 ALA A O 1
ATOM 1811 N N . VAL A 1 226 ? -0.407 13.235 8.562 1.00 95.62 226 VAL A N 1
ATOM 1812 C CA . VAL A 1 226 ? 0.912 12.610 8.747 1.00 95.62 226 VAL A CA 1
ATOM 1813 C C . VAL A 1 226 ? 1.256 11.696 7.571 1.00 95.62 226 VAL A C 1
ATOM 1815 O O . VAL A 1 226 ? 2.331 11.820 6.991 1.00 95.62 226 VAL A O 1
ATOM 1818 N N . THR A 1 227 ? 0.343 10.804 7.186 1.00 96.94 227 THR A N 1
ATOM 1819 C CA . THR A 1 227 ? 0.564 9.800 6.141 1.00 96.94 227 THR A CA 1
ATOM 1820 C C . THR A 1 227 ? 0.863 10.444 4.793 1.00 96.94 227 THR A C 1
ATOM 1822 O O . THR A 1 227 ? 1.848 10.075 4.162 1.00 96.94 227 THR A O 1
ATOM 1825 N N . ALA A 1 228 ? 0.076 11.432 4.357 1.00 97.44 228 ALA A N 1
ATOM 1826 C CA . ALA A 1 228 ? 0.238 12.038 3.035 1.00 97.44 228 ALA A CA 1
ATOM 1827 C C . ALA A 1 228 ? 1.637 12.654 2.799 1.00 97.44 228 ALA A C 1
ATOM 1829 O O . ALA A 1 228 ? 2.279 12.291 1.809 1.00 97.44 228 ALA A O 1
ATOM 1830 N N . PRO A 1 229 ? 2.164 13.545 3.668 1.00 97.88 229 PRO A N 1
ATOM 1831 C CA . PRO A 1 229 ? 3.501 14.099 3.467 1.00 97.88 229 PRO A CA 1
ATOM 1832 C C . PRO A 1 229 ? 4.610 13.059 3.645 1.00 97.88 229 PRO A C 1
ATOM 1834 O O . PRO A 1 229 ? 5.597 13.125 2.917 1.00 97.88 229 PRO A O 1
ATOM 1837 N N . VAL A 1 230 ? 4.461 12.094 4.562 1.00 96.88 230 VAL A N 1
ATOM 1838 C CA . VAL A 1 230 ? 5.455 11.021 4.741 1.00 96.88 230 VAL A CA 1
ATOM 1839 C C . VAL A 1 230 ? 5.520 10.139 3.497 1.00 96.88 230 VAL A C 1
ATOM 1841 O O . VAL A 1 230 ? 6.611 9.911 2.983 1.00 96.88 230 VAL A O 1
ATOM 1844 N N . MET A 1 231 ? 4.377 9.706 2.960 1.00 97.25 231 MET A N 1
ATOM 1845 C CA . MET A 1 231 ? 4.328 8.935 1.716 1.00 97.25 231 MET A CA 1
ATOM 1846 C C . MET A 1 231 ? 4.927 9.722 0.552 1.00 97.25 231 MET A C 1
ATOM 1848 O O . MET A 1 231 ? 5.762 9.183 -0.164 1.00 97.25 231 MET A O 1
ATOM 1852 N N . LEU A 1 232 ? 4.571 11.001 0.391 1.00 97.62 232 LEU A N 1
ATOM 1853 C CA . LEU A 1 232 ? 5.139 11.848 -0.661 1.00 97.62 232 LEU A CA 1
ATOM 1854 C C . LEU A 1 232 ? 6.664 11.977 -0.532 1.00 97.62 232 LEU A C 1
ATOM 1856 O O . LEU A 1 232 ? 7.383 11.854 -1.523 1.00 97.62 232 LEU A O 1
ATOM 1860 N N . TYR A 1 233 ? 7.163 12.203 0.685 1.00 97.88 233 TYR A N 1
ATOM 1861 C CA . TYR A 1 233 ? 8.595 12.270 0.961 1.00 97.88 233 TYR A CA 1
ATOM 1862 C C . TYR A 1 233 ? 9.298 10.957 0.606 1.00 97.88 233 TYR A C 1
ATOM 1864 O O . TYR A 1 233 ? 10.280 10.979 -0.136 1.00 97.88 233 TYR A O 1
ATOM 1872 N N . LEU A 1 234 ? 8.778 9.823 1.086 1.00 97.62 234 LEU A N 1
ATOM 1873 C CA . LEU A 1 234 ? 9.322 8.497 0.793 1.00 97.62 234 LEU A CA 1
ATOM 1874 C C . LEU A 1 234 ? 9.286 8.194 -0.706 1.00 97.62 234 LEU A C 1
ATOM 1876 O O . LEU A 1 234 ? 10.229 7.602 -1.222 1.00 97.62 234 LEU A O 1
ATOM 1880 N N . TRP A 1 235 ? 8.257 8.656 -1.417 1.00 97.88 235 TRP A N 1
ATOM 1881 C CA . TRP A 1 235 ? 8.147 8.488 -2.862 1.00 97.88 235 TRP A CA 1
ATOM 1882 C C . TRP A 1 235 ? 9.235 9.250 -3.617 1.00 97.88 235 TRP A C 1
ATOM 1884 O O . TRP A 1 235 ? 9.931 8.687 -4.464 1.00 97.88 235 TRP A O 1
ATOM 1894 N N . ILE A 1 236 ? 9.418 10.532 -3.286 1.00 98.12 236 ILE A N 1
ATOM 1895 C CA . ILE A 1 236 ? 10.444 11.391 -3.892 1.00 98.12 236 ILE A CA 1
ATOM 1896 C C . ILE A 1 236 ? 11.839 10.853 -3.565 1.00 98.12 236 ILE A C 1
ATOM 1898 O O . ILE A 1 236 ? 12.684 10.721 -4.454 1.00 98.12 236 ILE A O 1
ATOM 1902 N N . TRP A 1 237 ? 12.083 10.532 -2.294 1.00 98.00 237 TRP A N 1
ATOM 1903 C CA . TRP A 1 237 ? 13.363 10.006 -1.842 1.00 98.00 237 TRP A CA 1
ATOM 1904 C C . TRP A 1 237 ? 13.663 8.644 -2.470 1.00 98.00 237 TRP A C 1
ATOM 1906 O O . TRP A 1 237 ? 14.766 8.470 -2.979 1.00 98.00 237 TRP A O 1
ATOM 1916 N N . GLY A 1 238 ? 12.690 7.732 -2.522 1.00 97.81 238 GLY A N 1
ATOM 1917 C CA . GLY A 1 238 ? 12.820 6.408 -3.135 1.00 97.81 238 GLY A CA 1
ATOM 1918 C C . GLY A 1 238 ? 13.091 6.480 -4.627 1.00 97.81 238 GLY A C 1
ATOM 1919 O O . GLY A 1 238 ? 14.032 5.854 -5.106 1.00 97.81 238 GLY A O 1
ATOM 1920 N N . SER A 1 239 ? 12.368 7.339 -5.348 1.00 97.44 239 SER A N 1
ATOM 1921 C CA . SER A 1 239 ? 12.596 7.550 -6.784 1.00 97.44 239 SER A CA 1
ATOM 1922 C C . SER A 1 239 ? 14.020 8.051 -7.031 1.00 97.44 239 SER A C 1
ATOM 1924 O O . SER A 1 239 ? 14.752 7.531 -7.872 1.00 97.44 239 SER A O 1
ATOM 1926 N N . ALA A 1 240 ? 14.454 9.041 -6.244 1.00 96.69 240 ALA A N 1
ATOM 1927 C CA . ALA A 1 240 ? 15.803 9.583 -6.332 1.00 96.69 240 ALA A CA 1
ATOM 1928 C C . ALA A 1 240 ? 16.874 8.593 -5.843 1.00 96.69 240 ALA A C 1
ATOM 1930 O O . ALA A 1 240 ? 18.019 8.672 -6.282 1.00 96.69 240 ALA A O 1
ATOM 1931 N N . TYR A 1 241 ? 16.546 7.692 -4.919 1.00 97.00 241 TYR A N 1
ATOM 1932 C CA . TYR A 1 241 ? 17.435 6.639 -4.443 1.00 97.00 241 TYR A CA 1
ATOM 1933 C C . TYR A 1 241 ? 17.665 5.605 -5.547 1.00 97.00 241 TYR A C 1
ATOM 1935 O O . TYR A 1 241 ? 18.820 5.379 -5.905 1.00 97.00 241 TYR A O 1
ATOM 1943 N N . LEU A 1 242 ? 16.600 5.069 -6.150 1.00 96.50 242 LEU A N 1
ATOM 1944 C CA . LEU A 1 242 ? 16.684 4.092 -7.239 1.00 96.50 242 LEU A CA 1
ATOM 1945 C C . LEU A 1 242 ? 17.442 4.654 -8.444 1.00 96.50 242 LEU A C 1
ATOM 1947 O O . LEU A 1 242 ? 18.409 4.053 -8.900 1.00 96.50 242 LEU A O 1
ATOM 1951 N N . LEU A 1 243 ? 17.110 5.875 -8.877 1.00 95.12 243 LEU A N 1
ATOM 1952 C CA . LEU A 1 243 ? 17.828 6.546 -9.967 1.00 95.12 243 LEU A CA 1
ATOM 1953 C C . LEU A 1 243 ? 19.318 6.755 -9.664 1.00 95.12 243 LEU A C 1
ATOM 1955 O O . LEU A 1 243 ? 20.140 6.754 -10.576 1.00 95.12 243 LEU A O 1
ATOM 1959 N N . ARG A 1 244 ? 19.696 6.953 -8.395 1.00 93.88 244 ARG A N 1
ATOM 1960 C CA . ARG A 1 244 ? 21.107 7.096 -8.009 1.00 93.88 244 ARG A CA 1
ATOM 1961 C C . ARG A 1 244 ? 21.850 5.763 -7.954 1.00 93.88 244 ARG A C 1
ATOM 1963 O O . ARG A 1 244 ? 23.061 5.777 -8.166 1.00 93.88 244 ARG A O 1
ATOM 1970 N N . HIS A 1 245 ? 21.170 4.671 -7.635 1.00 93.56 245 HIS A N 1
ATOM 1971 C CA . HIS A 1 245 ? 21.782 3.346 -7.517 1.00 93.56 245 HIS A CA 1
ATOM 1972 C C . HIS A 1 245 ? 21.704 2.545 -8.817 1.00 93.56 245 HIS A C 1
ATOM 1974 O O . HIS A 1 245 ? 22.400 1.544 -8.952 1.00 93.56 245 HIS A O 1
ATOM 1980 N N . ASP A 1 246 ? 20.941 3.019 -9.803 1.00 93.19 246 ASP A N 1
ATOM 1981 C CA . ASP A 1 246 ? 20.946 2.454 -11.144 1.00 93.19 246 ASP A CA 1
ATOM 1982 C C . ASP A 1 246 ? 22.362 2.511 -11.755 1.00 93.19 246 ASP A C 1
ATOM 1984 O O . ASP A 1 246 ? 22.934 3.606 -11.888 1.00 93.19 246 ASP A O 1
ATOM 1988 N N . PRO A 1 247 ? 22.943 1.364 -12.165 1.00 86.25 247 PRO A N 1
ATOM 1989 C CA . PRO A 1 247 ? 24.297 1.298 -12.713 1.00 86.25 247 PRO A CA 1
ATOM 1990 C C . PRO A 1 247 ? 24.552 2.247 -13.892 1.00 86.25 247 PRO A C 1
ATOM 1992 O O . PRO A 1 247 ? 25.687 2.701 -14.079 1.00 86.25 247 PRO A O 1
ATOM 1995 N N . ARG A 1 248 ? 23.511 2.576 -14.670 1.00 85.44 248 ARG A N 1
ATOM 1996 C CA . ARG A 1 248 ? 23.591 3.475 -15.832 1.00 85.44 248 ARG A CA 1
ATOM 1997 C C . ARG A 1 248 ? 23.883 4.914 -15.417 1.00 85.44 248 ARG A C 1
ATOM 1999 O O . ARG A 1 248 ? 24.702 5.584 -16.042 1.00 85.44 248 ARG A O 1
ATOM 2006 N N . PHE A 1 249 ? 23.268 5.375 -14.329 1.00 83.50 249 PHE A N 1
ATOM 2007 C CA . PHE A 1 249 ? 23.400 6.751 -13.833 1.00 83.50 249 PHE A CA 1
ATOM 2008 C C . PHE A 1 249 ? 24.439 6.889 -12.710 1.00 83.50 249 PHE A C 1
ATOM 2010 O O . PHE A 1 249 ? 24.965 7.980 -12.470 1.00 83.50 249 PHE A O 1
ATOM 2017 N N . ALA A 1 250 ? 24.768 5.797 -12.015 1.00 74.75 250 ALA A N 1
ATOM 2018 C CA . ALA A 1 250 ? 25.820 5.766 -11.004 1.00 74.75 250 ALA A CA 1
ATOM 2019 C C . ALA A 1 250 ? 27.213 5.974 -11.626 1.00 74.75 250 ALA A C 1
ATOM 2021 O O . ALA A 1 250 ? 27.999 6.777 -11.122 1.00 74.75 250 ALA A O 1
ATOM 2022 N N . ARG A 1 251 ? 27.498 5.326 -12.766 1.00 59.72 251 ARG A N 1
ATOM 2023 C CA . ARG A 1 251 ? 28.794 5.445 -13.462 1.00 59.72 251 ARG A CA 1
ATOM 2024 C C . ARG A 1 251 ? 29.031 6.825 -14.072 1.00 59.72 251 ARG A C 1
ATOM 2026 O O . ARG A 1 251 ? 30.140 7.340 -13.964 1.00 59.72 251 ARG A O 1
ATOM 2033 N N . ALA A 1 252 ? 27.992 7.462 -14.613 1.00 58.81 252 ALA A N 1
ATOM 2034 C CA . ALA A 1 252 ? 28.082 8.805 -15.194 1.00 58.81 252 ALA A CA 1
ATOM 2035 C C . ALA A 1 252 ? 28.508 9.890 -14.181 1.00 58.81 252 ALA A C 1
ATOM 2037 O O . ALA A 1 252 ? 29.011 10.937 -14.576 1.00 58.81 252 ALA A O 1
ATOM 2038 N N . ARG A 1 253 ? 28.348 9.642 -12.871 1.00 53.72 253 ARG A N 1
ATOM 2039 C CA . ARG A 1 253 ? 28.826 10.535 -11.800 1.00 53.72 253 ARG A CA 1
ATOM 2040 C C . ARG A 1 253 ? 30.259 10.242 -11.339 1.00 53.72 253 ARG A C 1
ATOM 2042 O O . ARG A 1 253 ? 30.856 11.095 -10.691 1.00 53.72 253 ARG A O 1
ATOM 2049 N N . GLY A 1 254 ? 30.807 9.069 -11.670 1.00 47.03 254 GLY A N 1
ATOM 2050 C CA . GLY A 1 254 ? 32.203 8.701 -11.402 1.00 47.03 254 GLY A CA 1
ATOM 2051 C C . GLY A 1 254 ? 33.180 9.204 -12.469 1.00 47.03 254 GLY A C 1
ATOM 2052 O O . GLY A 1 254 ? 34.355 9.408 -12.184 1.00 47.03 254 GLY A O 1
ATOM 2053 N N . THR A 1 255 ? 32.695 9.474 -13.682 1.00 41.38 255 THR A N 1
ATOM 2054 C CA . THR A 1 255 ? 33.463 10.097 -14.766 1.00 41.38 255 THR A CA 1
ATOM 2055 C C . TH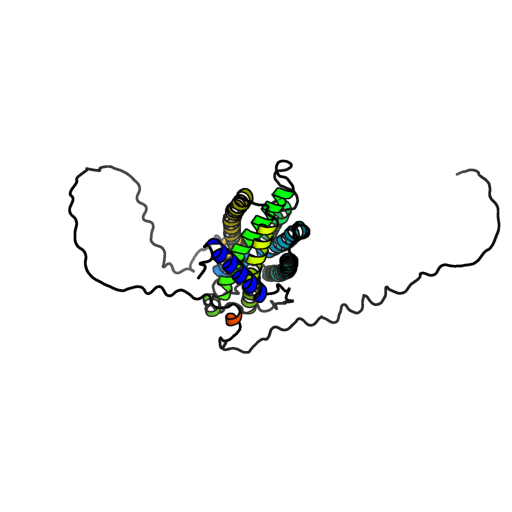R A 1 255 ? 33.126 11.583 -14.871 1.00 41.38 255 THR A C 1
ATOM 2057 O O . THR A 1 255 ? 32.498 12.032 -15.828 1.00 41.38 255 THR A O 1
ATOM 2060 N N . SER A 1 256 ? 33.575 12.378 -13.897 1.00 45.19 256 SER A N 1
ATOM 2061 C CA . SER A 1 256 ? 33.762 13.823 -14.103 1.00 45.19 256 SER A CA 1
ATOM 2062 C C . SER A 1 256 ? 35.004 14.033 -14.973 1.00 45.19 256 SER A C 1
ATOM 2064 O O . SER A 1 256 ? 36.060 14.453 -14.516 1.00 45.19 256 SER A O 1
ATOM 2066 N N . GLY A 1 257 ? 34.868 13.653 -16.237 1.00 46.59 257 GLY A N 1
ATOM 2067 C CA . GLY A 1 257 ? 35.846 13.770 -17.304 1.00 46.59 257 GLY A CA 1
ATOM 2068 C C . GLY A 1 257 ? 35.094 13.491 -18.597 1.00 46.59 257 GLY A C 1
ATOM 2069 O O . GLY A 1 257 ? 34.643 12.374 -18.811 1.00 46.59 257 GLY A O 1
ATOM 2070 N N . THR A 1 258 ? 34.894 14.538 -19.395 1.00 41.72 258 THR A N 1
ATOM 2071 C CA . THR A 1 258 ? 34.147 14.578 -20.666 1.00 41.72 258 THR A CA 1
ATOM 2072 C C . THR A 1 258 ? 32.623 14.407 -20.575 1.00 41.72 258 THR A C 1
ATOM 2074 O O . THR A 1 258 ? 32.051 13.418 -21.019 1.00 41.72 258 THR A O 1
ATOM 2077 N N . ALA A 1 259 ? 31.933 15.444 -20.088 1.00 41.47 259 ALA A N 1
ATOM 2078 C CA . ALA A 1 259 ? 30.533 15.678 -20.440 1.00 41.47 259 ALA A CA 1
ATOM 2079 C C . ALA A 1 259 ? 30.471 16.307 -21.843 1.00 41.47 259 ALA A C 1
ATOM 2081 O O . ALA A 1 259 ? 30.481 17.527 -22.000 1.00 41.47 259 ALA A O 1
ATOM 2082 N N . GLY A 1 260 ? 30.453 15.456 -22.867 1.00 41.50 260 GLY A N 1
ATOM 2083 C CA . GLY A 1 260 ? 30.210 15.832 -24.254 1.00 41.50 260 GLY A CA 1
ATOM 2084 C C . GLY A 1 260 ? 29.121 14.947 -24.850 1.00 41.50 260 GLY A C 1
ATOM 2085 O O . GLY A 1 260 ? 29.362 13.779 -25.111 1.00 41.50 260 GLY A O 1
ATOM 2086 N N . ALA A 1 261 ? 27.952 15.547 -25.083 1.00 48.31 261 ALA A N 1
ATOM 2087 C CA . ALA A 1 261 ? 26.881 15.088 -25.972 1.00 48.31 261 ALA A CA 1
ATOM 2088 C C . ALA A 1 261 ? 26.109 13.798 -25.612 1.00 48.31 261 ALA A C 1
ATOM 2090 O O . ALA A 1 261 ? 26.428 12.717 -26.085 1.00 48.31 261 ALA A O 1
ATOM 2091 N N . ALA A 1 262 ? 24.966 13.960 -24.935 1.00 43.44 262 ALA A N 1
ATOM 2092 C CA . ALA A 1 262 ? 23.714 13.273 -25.290 1.00 43.44 262 ALA A CA 1
ATOM 2093 C C . ALA A 1 262 ? 22.530 13.919 -24.547 1.00 43.44 262 ALA A C 1
ATOM 2095 O O . ALA A 1 262 ? 22.246 13.610 -23.396 1.00 43.44 262 ALA A O 1
ATOM 2096 N N . GLY A 1 263 ? 21.848 14.854 -25.206 1.00 31.20 263 GLY A N 1
ATOM 2097 C CA . GLY A 1 263 ? 20.622 15.468 -24.699 1.00 31.20 263 GLY A CA 1
ATOM 2098 C C . GLY A 1 263 ? 20.241 16.674 -25.543 1.00 31.20 263 GLY A C 1
ATOM 2099 O O . GLY A 1 263 ? 20.811 17.749 -25.385 1.00 31.20 263 GLY A O 1
ATOM 2100 N N . ARG A 1 264 ? 19.306 16.497 -26.484 1.00 34.88 264 ARG A N 1
ATOM 2101 C CA . ARG A 1 264 ? 18.740 17.597 -27.278 1.00 34.88 264 ARG A CA 1
ATOM 2102 C C . ARG A 1 264 ? 17.985 18.556 -26.344 1.00 34.88 264 ARG A C 1
ATOM 2104 O O . ARG A 1 264 ? 17.008 18.128 -25.734 1.00 34.88 264 ARG A O 1
ATOM 2111 N N . PRO A 1 265 ? 18.356 19.846 -26.254 1.00 37.75 265 PRO A N 1
ATOM 2112 C CA . PRO A 1 265 ? 17.629 20.795 -25.432 1.00 37.75 265 PRO A CA 1
ATOM 2113 C C . PRO A 1 265 ? 16.486 21.395 -26.251 1.00 37.75 265 PRO A C 1
ATOM 2115 O O . PRO A 1 265 ? 16.684 22.295 -27.063 1.00 37.75 265 PRO A O 1
ATOM 2118 N N . ARG A 1 266 ? 15.264 20.919 -26.028 1.00 34.22 266 ARG A N 1
ATOM 2119 C CA . ARG A 1 266 ? 14.061 21.723 -26.261 1.00 34.22 266 ARG A CA 1
ATOM 2120 C C . ARG A 1 266 ? 13.000 21.283 -25.270 1.00 34.22 266 ARG A C 1
ATOM 2122 O O . ARG A 1 266 ? 12.409 20.231 -25.456 1.00 34.22 266 ARG A O 1
ATOM 2129 N N . LEU A 1 267 ? 12.831 22.101 -24.229 1.00 36.41 267 LEU A N 1
ATOM 2130 C CA . LEU A 1 267 ? 11.583 22.490 -23.551 1.00 36.41 267 LEU A CA 1
ATOM 2131 C C . LEU A 1 267 ? 11.892 22.912 -22.101 1.00 36.41 267 LEU A C 1
ATOM 2133 O O . LEU A 1 267 ? 11.551 22.226 -21.147 1.00 36.41 267 LEU A O 1
ATOM 2137 N N . THR A 1 268 ? 12.510 24.085 -21.932 1.00 31.81 268 THR A N 1
ATOM 2138 C CA . THR A 1 268 ? 12.447 24.857 -20.678 1.00 31.81 268 THR A CA 1
ATOM 2139 C C . THR A 1 268 ? 12.380 26.350 -21.016 1.00 31.81 268 THR A C 1
ATOM 2141 O O . THR A 1 268 ? 13.209 26.804 -21.809 1.00 31.81 268 THR A O 1
ATOM 2144 N N . PRO A 1 269 ? 11.446 27.136 -20.447 1.00 35.75 269 PRO A N 1
ATOM 2145 C CA . PRO A 1 269 ? 11.445 28.586 -20.605 1.00 35.75 269 PRO A CA 1
ATOM 2146 C C . PRO A 1 269 ? 12.634 29.179 -19.841 1.00 35.75 269 PRO A C 1
ATOM 2148 O O . PRO A 1 269 ? 12.858 28.859 -18.673 1.00 35.75 269 PRO A O 1
ATOM 2151 N N . GLY A 1 270 ? 13.409 30.026 -20.516 1.00 29.72 270 GLY A N 1
ATOM 2152 C CA . GLY A 1 270 ? 14.583 30.679 -19.950 1.00 29.72 270 GLY A CA 1
ATOM 2153 C C . GLY A 1 270 ? 14.235 31.581 -18.766 1.00 29.72 270 GLY A C 1
ATOM 2154 O O . GLY A 1 270 ? 13.351 32.430 -18.844 1.00 29.72 270 GLY A O 1
ATOM 2155 N N . ARG A 1 271 ? 14.984 31.419 -17.673 1.00 31.58 271 ARG A N 1
ATOM 2156 C CA . ARG A 1 271 ? 15.132 32.428 -16.623 1.00 31.58 271 ARG A CA 1
ATOM 2157 C C . ARG A 1 271 ? 16.074 33.515 -17.139 1.00 31.58 271 ARG A C 1
ATOM 2159 O O . ARG A 1 271 ? 17.278 33.290 -17.209 1.00 31.58 271 ARG A O 1
ATOM 2166 N N . THR A 1 272 ? 15.552 34.695 -17.450 1.00 32.88 272 THR A N 1
ATOM 2167 C CA . THR A 1 272 ? 16.356 35.920 -17.479 1.00 32.88 272 THR A CA 1
ATOM 2168 C C . THR A 1 272 ? 16.429 36.488 -16.065 1.00 32.88 272 THR A C 1
ATOM 2170 O O . THR A 1 272 ? 15.431 36.819 -15.429 1.00 32.88 272 THR A O 1
ATOM 2173 N N . THR A 1 273 ? 17.647 36.548 -15.541 1.00 34.53 273 THR A N 1
ATOM 2174 C CA . THR A 1 273 ? 18.007 37.257 -14.315 1.00 34.53 273 THR A CA 1
ATOM 2175 C C . THR A 1 273 ? 18.037 38.760 -14.580 1.00 34.53 273 THR A C 1
ATOM 2177 O O . THR A 1 273 ? 18.756 39.207 -15.469 1.00 34.53 273 THR A O 1
ATOM 2180 N N . GLY A 1 274 ? 17.322 39.542 -13.771 1.00 28.23 274 GLY A N 1
ATOM 2181 C CA . GLY A 1 274 ? 17.417 41.002 -13.737 1.00 28.23 274 GLY A CA 1
ATOM 2182 C C . GLY A 1 274 ? 17.156 41.504 -12.321 1.00 28.23 274 GLY A C 1
ATOM 2183 O O . GLY A 1 274 ? 16.044 41.411 -11.812 1.00 28.23 274 GLY A O 1
ATOM 2184 N N . ARG A 1 275 ? 18.213 41.968 -11.654 1.00 29.98 275 ARG A N 1
ATOM 2185 C CA . ARG A 1 275 ? 18.227 42.454 -10.272 1.00 29.98 275 ARG A CA 1
ATOM 2186 C C . ARG A 1 275 ? 17.870 43.951 -10.229 1.00 29.98 275 ARG A C 1
ATOM 2188 O O . ARG A 1 275 ? 18.597 44.756 -10.782 1.00 29.98 275 ARG A O 1
ATOM 2195 N N . SER A 1 276 ? 16.833 44.263 -9.450 1.00 30.70 276 SER A N 1
ATOM 2196 C CA . SER A 1 276 ? 16.693 45.384 -8.500 1.00 30.70 276 SER A CA 1
ATOM 2197 C C . SER A 1 276 ? 16.665 46.869 -8.929 1.00 30.70 276 SER A C 1
ATOM 2199 O O . SER A 1 276 ? 17.612 47.423 -9.474 1.00 30.70 276 SER A O 1
ATOM 2201 N N . THR A 1 277 ? 15.652 47.526 -8.349 1.00 32.34 277 THR A N 1
ATOM 2202 C CA . THR A 1 277 ? 15.551 48.900 -7.815 1.00 32.34 277 THR A CA 1
ATOM 2203 C C . THR A 1 277 ? 14.767 49.959 -8.597 1.00 32.34 277 THR A C 1
ATOM 2205 O O . THR A 1 277 ? 14.975 50.196 -9.778 1.00 32.34 277 THR A O 1
ATOM 2208 N N . ARG A 1 278 ? 13.973 50.671 -7.777 1.00 29.14 278 ARG A N 1
ATOM 2209 C CA . ARG A 1 278 ? 13.334 51.991 -7.911 1.00 29.14 278 ARG A CA 1
ATOM 2210 C C . ARG A 1 278 ? 11.913 52.045 -8.477 1.00 29.14 278 ARG A C 1
ATOM 2212 O O . ARG A 1 278 ? 11.679 52.032 -9.672 1.00 29.14 278 ARG A O 1
ATOM 2219 N N . ALA A 1 279 ? 11.003 52.169 -7.508 1.00 29.88 279 ALA A N 1
ATOM 2220 C CA . ALA A 1 279 ? 10.203 53.368 -7.262 1.00 29.88 279 ALA A CA 1
ATOM 2221 C C . ALA A 1 279 ? 9.321 53.891 -8.403 1.00 29.88 279 ALA A C 1
ATOM 2223 O O . ALA A 1 279 ? 9.808 54.320 -9.441 1.00 29.88 279 ALA A O 1
ATOM 2224 N N . CYS A 1 280 ? 8.026 53.944 -8.083 1.00 28.20 280 CYS A N 1
ATOM 2225 C CA . CYS A 1 280 ? 7.110 55.085 -8.218 1.00 28.20 280 CYS A CA 1
ATOM 2226 C C . CYS A 1 280 ? 5.730 54.583 -8.655 1.00 28.20 280 CYS A C 1
ATOM 2228 O O . CYS A 1 280 ? 5.459 54.397 -9.836 1.00 28.20 280 CYS A O 1
ATOM 2230 N N . CYS A 1 281 ? 4.837 54.392 -7.680 1.00 29.75 281 CYS A N 1
ATOM 2231 C CA . CYS A 1 281 ? 3.413 54.599 -7.935 1.00 29.75 281 CYS A CA 1
ATOM 2232 C C . CYS A 1 281 ? 3.173 56.096 -8.164 1.00 29.75 281 CYS A C 1
ATOM 2234 O O . CYS A 1 281 ? 3.757 56.915 -7.449 1.00 29.75 281 CYS A O 1
ATOM 2236 N N . PRO A 1 282 ? 2.223 56.441 -9.040 1.00 33.84 282 PRO A N 1
ATOM 2237 C CA . PRO A 1 282 ? 1.260 57.472 -8.691 1.00 33.84 282 PRO A CA 1
ATOM 2238 C C . PRO A 1 282 ? -0.184 56.931 -8.763 1.00 33.84 282 PRO A C 1
ATOM 2240 O O . PRO A 1 282 ? -0.461 56.003 -9.526 1.00 33.84 282 PRO A O 1
ATOM 2243 N N . PRO A 1 283 ? -1.112 57.481 -7.958 1.00 50.50 283 PRO A N 1
ATOM 2244 C CA . PRO A 1 283 ? -2.488 57.013 -7.863 1.00 50.50 283 PRO A CA 1
ATOM 2245 C C . PRO A 1 283 ? -3.427 57.814 -8.780 1.00 50.50 283 PRO A C 1
ATOM 2247 O O . PRO A 1 283 ? -3.316 59.031 -8.890 1.00 50.50 283 PRO A O 1
ATOM 2250 N N . CYS A 1 284 ? -4.392 57.136 -9.393 1.00 28.66 284 CYS A N 1
ATOM 2251 C CA . CYS A 1 284 ? -5.661 57.675 -9.905 1.00 28.66 284 CYS A CA 1
ATOM 2252 C C . CYS A 1 284 ? -6.444 56.48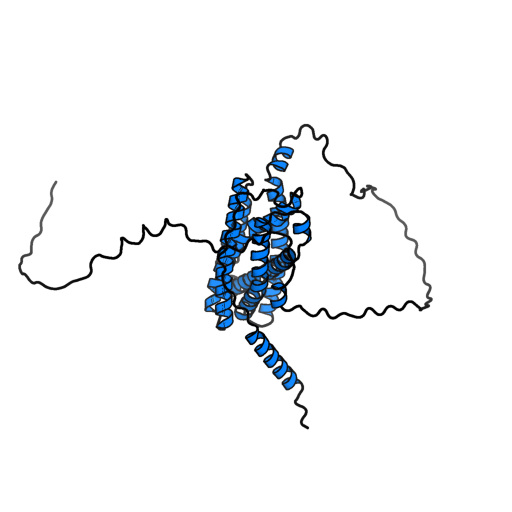0 -10.461 1.00 28.66 284 CYS A C 1
ATOM 2254 O O . CYS A 1 284 ? -5.854 55.585 -11.047 1.00 28.66 284 CYS A O 1
ATOM 2256 N N . GLY A 1 285 ? -7.751 56.343 -10.343 1.00 27.08 285 GLY A N 1
ATOM 2257 C CA . GLY A 1 285 ? -8.797 57.235 -9.888 1.00 27.08 285 GLY A CA 1
ATOM 2258 C C . GLY A 1 285 ? -10.110 56.531 -10.241 1.00 27.08 285 GLY A C 1
ATOM 2259 O O . GLY A 1 285 ? -10.213 55.825 -11.242 1.00 27.08 285 GLY A O 1
ATOM 2260 N N . SER A 1 286 ? -11.088 56.675 -9.364 1.00 36.22 286 SER A N 1
ATOM 2261 C CA . SER A 1 286 ? -12.474 56.240 -9.504 1.00 36.22 286 SER A CA 1
ATOM 2262 C C . SER A 1 286 ? -13.098 56.544 -10.873 1.00 36.22 286 SER A C 1
ATOM 2264 O O . SER A 1 286 ? -13.104 57.698 -11.292 1.00 36.22 286 SER A O 1
ATOM 2266 N N . SER A 1 287 ? -13.775 55.571 -11.490 1.00 30.56 287 SER A N 1
ATOM 2267 C CA . SER A 1 287 ? -15.064 55.836 -12.145 1.00 30.56 287 SER A CA 1
ATOM 2268 C C . SER A 1 287 ? -15.876 54.554 -12.327 1.00 30.56 287 SER A C 1
ATOM 2270 O O . SER A 1 287 ? -15.390 53.515 -12.766 1.00 30.56 287 SER A O 1
ATOM 2272 N N . ALA A 1 288 ? -17.138 54.651 -11.925 1.00 35.00 288 ALA A N 1
ATOM 2273 C CA . ALA A 1 288 ? -18.180 53.676 -12.153 1.00 35.00 288 ALA A CA 1
ATOM 2274 C C . ALA A 1 288 ? -18.685 53.759 -13.600 1.00 35.00 288 ALA A C 1
ATOM 2276 O O . ALA A 1 288 ? -18.893 54.862 -14.104 1.00 35.00 288 ALA A O 1
ATOM 2277 N N . ARG A 1 289 ? -18.982 52.604 -14.210 1.00 27.69 289 ARG A N 1
ATOM 2278 C CA . ARG A 1 289 ? -20.172 52.371 -15.053 1.00 27.69 289 ARG A CA 1
ATOM 2279 C C . ARG A 1 289 ? -20.319 50.875 -15.398 1.00 27.69 289 ARG A C 1
ATOM 2281 O O . ARG A 1 289 ? -19.312 50.228 -15.672 1.00 27.69 289 ARG A O 1
ATOM 2288 N N . PRO A 1 290 ? -21.549 50.324 -15.377 1.00 40.66 290 PRO A N 1
ATOM 2289 C CA . PRO A 1 290 ? -21.849 48.942 -15.749 1.00 40.66 290 PRO A CA 1
ATOM 2290 C C . PRO A 1 290 ? -22.337 48.813 -17.210 1.00 40.66 290 PRO A C 1
ATOM 2292 O O . PRO A 1 290 ? -22.597 49.821 -17.866 1.00 40.66 290 PRO A O 1
ATOM 2295 N N . CYS A 1 291 ? -22.575 47.553 -17.617 1.00 25.33 291 CYS A N 1
ATOM 2296 C CA . CYS A 1 291 ? -23.293 47.031 -18.805 1.00 25.33 291 CYS A CA 1
ATOM 2297 C C . CYS A 1 291 ? -22.462 46.668 -20.061 1.00 25.33 291 CYS A C 1
ATOM 2299 O O . CYS A 1 291 ? -21.415 47.271 -20.276 1.00 25.33 291 CYS A O 1
ATOM 2301 N N . PRO A 1 292 ? -22.949 45.760 -20.949 1.00 34.94 292 PRO A N 1
ATOM 2302 C CA . PRO A 1 292 ? -24.152 44.914 -20.869 1.00 34.94 292 PRO A CA 1
ATOM 2303 C C . PRO A 1 292 ? -23.932 43.415 -21.184 1.00 34.94 292 PRO A C 1
ATOM 2305 O O . PRO A 1 292 ? -22.885 42.965 -21.639 1.00 34.94 292 PRO A O 1
ATOM 2308 N N . ALA A 1 293 ? -24.989 42.651 -20.911 1.00 31.23 293 ALA A N 1
ATOM 2309 C CA . ALA A 1 293 ? -25.160 41.232 -21.189 1.00 31.23 293 ALA A CA 1
ATOM 2310 C C . ALA A 1 293 ? -25.508 40.924 -22.663 1.00 31.23 293 ALA A C 1
ATOM 2312 O O . ALA A 1 293 ? -25.798 41.821 -23.452 1.00 31.23 293 ALA A O 1
ATOM 2313 N N . THR A 1 294 ? -25.631 39.612 -22.927 1.00 28.27 294 THR A N 1
ATOM 2314 C CA . THR A 1 294 ? -26.065 38.884 -24.146 1.00 28.27 294 THR A CA 1
ATOM 2315 C C . THR A 1 294 ? -24.934 38.603 -25.152 1.00 28.27 294 THR A C 1
ATOM 2317 O O . THR A 1 294 ? -24.092 39.449 -25.390 1.00 28.27 294 THR A O 1
ATOM 2320 N N . CYS A 1 295 ? -24.786 37.430 -25.773 1.00 23.75 295 CYS A N 1
ATOM 2321 C CA . CYS A 1 295 ? -25.606 36.222 -25.847 1.00 23.75 295 CYS A CA 1
ATOM 2322 C C . CYS A 1 295 ? -24.718 35.068 -26.361 1.00 23.75 295 CYS A C 1
ATOM 2324 O O . CYS A 1 295 ? -23.838 35.289 -27.187 1.00 23.75 295 CYS A O 1
ATOM 2326 N N . GLY A 1 296 ? -24.949 33.833 -25.911 1.00 27.38 296 GLY A N 1
ATOM 2327 C CA . GLY A 1 296 ? -24.182 32.672 -26.377 1.00 27.38 296 GLY A CA 1
ATOM 2328 C C . GLY A 1 296 ? -24.518 31.397 -25.616 1.00 27.38 296 GLY A C 1
ATOM 2329 O O . GLY A 1 296 ? -23.662 30.810 -24.961 1.00 27.38 296 GLY A O 1
ATOM 2330 N N . GLY A 1 297 ? -25.791 31.002 -25.647 1.00 26.77 297 GLY A N 1
ATOM 2331 C CA . GLY A 1 297 ? -26.285 29.805 -24.979 1.00 26.77 297 GLY A CA 1
ATOM 2332 C C . GLY A 1 297 ? -25.580 28.526 -25.440 1.00 26.77 297 GLY A C 1
ATOM 2333 O O . GLY A 1 297 ? -25.590 28.172 -26.616 1.00 26.77 297 GLY A O 1
ATOM 2334 N N . ARG A 1 298 ? -25.033 27.782 -24.477 1.00 26.92 298 ARG A N 1
ATOM 2335 C CA . ARG A 1 298 ? -24.909 26.324 -24.550 1.00 26.92 298 ARG A CA 1
ATOM 2336 C C . ARG A 1 298 ? -25.090 25.754 -23.148 1.00 26.92 298 ARG A C 1
ATOM 2338 O O . ARG A 1 298 ? -24.209 25.808 -22.297 1.00 26.92 298 ARG A O 1
ATOM 2345 N N . THR A 1 299 ? -26.288 25.243 -22.905 1.00 27.05 299 THR A N 1
ATOM 2346 C CA . THR A 1 299 ? -26.667 24.482 -21.719 1.00 27.05 299 THR A CA 1
ATOM 2347 C C . THR A 1 299 ? -25.801 23.225 -21.625 1.00 27.05 299 THR A C 1
ATOM 2349 O O . THR A 1 299 ? -25.984 22.260 -22.366 1.00 27.05 299 THR A O 1
ATOM 2352 N N . ILE A 1 300 ? -24.846 23.214 -20.692 1.00 26.53 300 ILE A N 1
ATOM 2353 C CA . ILE A 1 300 ? -24.122 21.997 -20.317 1.00 26.53 300 ILE A CA 1
ATOM 2354 C C . ILE A 1 300 ? -25.107 21.104 -19.562 1.00 26.53 300 ILE A C 1
ATOM 2356 O O . ILE A 1 300 ? -25.387 21.281 -18.375 1.00 26.53 300 ILE A O 1
ATOM 2360 N N . ARG A 1 301 ? -25.666 20.130 -20.281 1.00 25.95 301 ARG A N 1
ATOM 2361 C CA . ARG A 1 301 ? -26.447 19.036 -19.707 1.00 25.95 301 ARG A CA 1
ATOM 2362 C C . ARG A 1 301 ? -25.517 18.261 -18.767 1.00 25.95 301 ARG A C 1
ATOM 2364 O O . ARG A 1 301 ? -24.641 17.533 -19.228 1.00 25.95 301 ARG A O 1
ATOM 2371 N N . ARG A 1 302 ? -25.690 18.419 -17.448 1.00 25.62 302 ARG A N 1
ATOM 2372 C CA . ARG A 1 302 ? -25.042 17.579 -16.428 1.00 25.62 302 ARG A CA 1
ATOM 2373 C C . ARG A 1 302 ? -25.423 16.118 -16.689 1.00 25.62 302 ARG A C 1
ATOM 2375 O O . ARG A 1 302 ? -26.484 15.663 -16.263 1.00 25.62 302 ARG A O 1
ATOM 2382 N N . ARG A 1 303 ? -24.574 15.366 -17.395 1.00 25.64 303 ARG A N 1
ATOM 2383 C CA . ARG A 1 303 ? -24.637 13.903 -17.379 1.00 25.64 303 ARG A CA 1
ATOM 2384 C C . ARG A 1 303 ? -24.232 13.474 -15.973 1.00 25.64 303 ARG A C 1
ATOM 2386 O O . ARG A 1 303 ? -23.068 13.569 -15.604 1.00 25.64 303 ARG A O 1
ATOM 2393 N N . ARG A 1 304 ? -25.211 13.035 -15.179 1.00 25.50 304 ARG A N 1
ATOM 2394 C CA . ARG A 1 304 ? -24.951 12.210 -13.998 1.00 25.50 304 ARG A CA 1
ATOM 2395 C C . ARG A 1 304 ? -24.155 10.999 -14.483 1.00 25.50 304 ARG A C 1
ATOM 2397 O O . ARG A 1 304 ? -24.691 10.193 -15.245 1.00 25.50 304 ARG A O 1
ATOM 2404 N N . ALA A 1 305 ? -22.888 10.908 -14.096 1.00 25.12 305 ALA A N 1
ATOM 2405 C CA . ALA A 1 305 ? -22.132 9.676 -14.222 1.00 25.12 305 ALA A CA 1
ATOM 2406 C C . ALA A 1 305 ? -22.871 8.625 -13.385 1.00 25.12 305 ALA A C 1
ATOM 2408 O O . ALA A 1 305 ? -22.977 8.750 -12.167 1.00 25.12 305 ALA A O 1
ATOM 2409 N N . ARG A 1 306 ? -23.485 7.644 -14.049 1.00 24.53 306 ARG A N 1
ATOM 2410 C CA . ARG A 1 306 ? -23.915 6.420 -13.377 1.00 24.53 306 ARG A CA 1
ATOM 2411 C C . ARG A 1 306 ? -22.629 5.686 -13.018 1.00 24.53 306 ARG A C 1
ATOM 2413 O O . ARG A 1 306 ? -21.861 5.378 -13.926 1.00 24.53 306 ARG A O 1
ATOM 2420 N N . CYS A 1 307 ? -22.391 5.444 -11.732 1.00 24.44 307 CYS A N 1
ATOM 2421 C CA . CYS A 1 307 ? -21.371 4.494 -11.304 1.00 24.44 307 CYS A CA 1
ATOM 2422 C C . CYS A 1 307 ? -21.658 3.162 -12.005 1.00 24.44 307 CYS A C 1
ATOM 2424 O O . CYS A 1 307 ? -22.759 2.619 -11.887 1.00 24.44 307 CYS A O 1
ATOM 2426 N N . ALA A 1 308 ? -20.706 2.690 -12.806 1.00 26.31 308 ALA A N 1
ATOM 2427 C CA . ALA A 1 308 ? -20.781 1.364 -13.389 1.00 26.31 308 ALA A CA 1
ATOM 2428 C C . ALA A 1 308 ? -20.673 0.328 -12.262 1.00 26.31 308 ALA A C 1
ATOM 2430 O O . ALA A 1 308 ? -19.921 0.510 -11.307 1.00 26.31 308 ALA A O 1
ATOM 2431 N N . ARG A 1 309 ? -21.467 -0.739 -12.367 1.00 25.75 309 ARG A N 1
ATOM 2432 C CA . ARG A 1 309 ? -21.512 -1.839 -11.399 1.00 25.75 309 ARG A CA 1
ATOM 2433 C C . ARG A 1 309 ? -20.156 -2.571 -11.360 1.00 25.75 309 ARG A C 1
ATOM 2435 O O . ARG A 1 309 ? -19.570 -2.770 -12.431 1.00 25.75 309 ARG A O 1
ATOM 2442 N N . PRO A 1 310 ? -19.690 -3.064 -10.196 1.00 33.78 310 PRO A N 1
ATOM 2443 C CA . PRO A 1 310 ? -18.434 -3.820 -10.087 1.00 33.78 310 PRO A CA 1
ATOM 2444 C C . PRO A 1 310 ? -18.381 -5.058 -11.003 1.00 33.78 310 PRO A C 1
ATOM 2446 O O . PRO A 1 310 ? -17.331 -5.421 -11.529 1.00 33.78 310 PRO A O 1
ATOM 2449 N N . SER A 1 311 ? -19.533 -5.674 -11.291 1.00 30.67 311 SER A N 1
ATOM 2450 C CA . SER A 1 311 ? -19.632 -6.869 -12.143 1.00 30.67 311 SER A CA 1
ATOM 2451 C C . SER A 1 311 ? -19.444 -6.612 -13.645 1.00 30.67 311 SER A C 1
ATOM 2453 O O . SER A 1 311 ? -19.209 -7.557 -14.400 1.00 30.67 311 SER A O 1
ATOM 2455 N N . THR A 1 312 ? -19.499 -5.355 -14.102 1.00 27.12 312 THR A N 1
ATOM 2456 C CA . THR A 1 312 ? -19.317 -5.006 -15.526 1.00 27.12 312 THR A CA 1
ATOM 2457 C C . THR A 1 312 ? -17.858 -4.843 -15.955 1.00 27.12 312 THR A C 1
ATOM 2459 O O . THR A 1 312 ? -17.583 -4.917 -17.148 1.00 27.12 312 THR A O 1
ATOM 2462 N N . ILE A 1 313 ? -16.911 -4.713 -15.019 1.00 35.69 313 ILE A N 1
ATOM 2463 C CA . ILE A 1 313 ? -15.468 -4.673 -15.337 1.00 35.69 313 ILE A CA 1
ATOM 2464 C C . ILE A 1 313 ? -14.981 -6.045 -15.851 1.00 35.69 313 ILE A C 1
ATOM 2466 O O . ILE A 1 313 ? -14.044 -6.134 -16.639 1.00 35.69 313 ILE A O 1
ATOM 2470 N N . TRP A 1 314 ? -15.686 -7.124 -15.494 1.00 34.09 314 TRP A N 1
ATOM 2471 C CA . TRP A 1 314 ? -15.293 -8.504 -15.793 1.00 34.09 314 TRP A CA 1
ATOM 2472 C C . TRP A 1 314 ? -15.859 -9.084 -17.096 1.00 34.09 314 TRP A C 1
ATOM 2474 O O . TRP A 1 314 ? -15.534 -10.218 -17.457 1.00 34.09 314 TRP A O 1
ATOM 2484 N N . ARG A 1 315 ? -16.687 -8.342 -17.845 1.00 29.19 315 ARG A N 1
ATOM 2485 C CA . ARG A 1 315 ? -17.174 -8.788 -19.160 1.00 29.19 315 ARG A CA 1
ATOM 2486 C C . ARG A 1 315 ? -16.986 -7.705 -20.215 1.00 29.19 315 ARG A C 1
ATOM 2488 O O . ARG A 1 315 ? -17.564 -6.632 -20.134 1.00 29.19 315 ARG A O 1
ATOM 2495 N N . SER A 1 316 ? -16.256 -8.085 -21.264 1.00 32.25 316 SER A N 1
ATOM 2496 C CA . SER A 1 316 ? -16.108 -7.432 -22.575 1.00 32.25 316 SER A CA 1
ATOM 2497 C C . SER A 1 316 ? -15.157 -6.227 -22.700 1.00 32.25 316 SER A C 1
ATOM 2499 O O . SER A 1 316 ? -15.569 -5.087 -22.871 1.00 32.25 316 SER A O 1
ATOM 2501 N N . ARG A 1 317 ? -13.858 -6.526 -22.842 1.00 28.22 317 ARG A N 1
ATOM 2502 C CA . ARG A 1 317 ? -13.030 -5.916 -23.901 1.00 28.22 317 ARG A CA 1
ATOM 2503 C C . ARG A 1 317 ? -12.409 -7.041 -24.747 1.00 28.22 317 ARG A C 1
ATOM 2505 O O . ARG A 1 317 ? -11.853 -7.976 -24.168 1.00 28.22 317 ARG A O 1
ATOM 2512 N N . PRO A 1 318 ? -12.501 -7.014 -26.089 1.00 28.20 318 PRO A N 1
ATOM 2513 C CA . PRO A 1 318 ? -11.805 -7.982 -26.925 1.00 28.20 318 PRO A CA 1
ATOM 2514 C C . PRO A 1 318 ? -10.312 -7.623 -26.949 1.00 28.20 318 PRO A C 1
ATOM 2516 O O . PRO A 1 318 ? -9.905 -6.691 -27.637 1.00 28.20 318 PRO A O 1
ATOM 2519 N N . ARG A 1 319 ? -9.491 -8.332 -26.163 1.00 35.44 319 ARG A N 1
ATOM 2520 C CA . ARG A 1 319 ? -8.024 -8.230 -26.226 1.00 35.44 319 ARG A CA 1
ATOM 2521 C C . ARG A 1 319 ? -7.520 -8.963 -27.476 1.00 35.44 319 ARG A C 1
ATOM 2523 O O . ARG A 1 319 ? -7.841 -10.134 -27.676 1.00 35.44 319 ARG A O 1
ATOM 2530 N N . ARG A 1 320 ? -6.738 -8.269 -28.309 1.00 36.16 320 ARG A N 1
ATOM 2531 C CA . ARG A 1 320 ? -5.906 -8.875 -29.358 1.00 36.16 320 ARG A CA 1
ATOM 2532 C C . ARG A 1 320 ? -4.670 -9.465 -28.671 1.00 36.16 320 ARG A C 1
ATOM 2534 O O . ARG A 1 320 ? -3.891 -8.710 -28.111 1.00 36.16 320 ARG A O 1
ATOM 2541 N N . GLY A 1 321 ? -4.531 -10.789 -28.672 1.00 36.75 321 GLY A N 1
ATOM 2542 C CA . GLY A 1 321 ? -3.383 -11.502 -28.093 1.00 36.75 321 GLY A CA 1
ATOM 2543 C C . GLY A 1 321 ? -3.784 -12.846 -27.466 1.00 36.75 321 GLY A C 1
ATOM 2544 O O . GLY A 1 321 ? -4.921 -12.982 -26.999 1.00 36.75 321 GLY A O 1
ATOM 2545 N N . PRO A 1 322 ? -2.912 -13.873 -27.487 1.00 32.75 322 PRO A N 1
ATOM 2546 C CA . PRO A 1 322 ? -3.250 -15.198 -26.981 1.00 32.75 322 PRO A CA 1
ATOM 2547 C C . PRO A 1 322 ? -3.516 -15.154 -25.471 1.00 32.75 322 PRO A C 1
ATOM 2549 O O . PRO A 1 322 ? -2.722 -14.648 -24.685 1.00 32.75 322 PRO A O 1
ATOM 2552 N N . ARG A 1 323 ? -4.662 -15.710 -25.065 1.00 30.31 323 ARG A N 1
ATOM 2553 C CA . ARG A 1 323 ? -5.102 -15.817 -23.669 1.00 30.31 323 ARG A CA 1
ATOM 2554 C C . ARG A 1 323 ? -4.103 -16.639 -22.847 1.00 30.31 323 ARG A C 1
ATOM 2556 O O . ARG A 1 323 ? -4.203 -17.865 -22.821 1.00 30.31 323 ARG A O 1
ATOM 2563 N N . ARG A 1 324 ? -3.209 -15.996 -22.097 1.00 34.75 324 ARG A N 1
ATOM 2564 C CA . ARG A 1 324 ? -2.567 -16.652 -20.951 1.00 34.75 324 ARG A CA 1
ATOM 2565 C C . ARG A 1 324 ? -3.544 -16.587 -19.779 1.00 34.75 324 ARG A C 1
ATOM 2567 O O . ARG A 1 324 ? -3.816 -15.546 -19.200 1.00 34.75 324 ARG A O 1
ATOM 2574 N N . ARG A 1 325 ? -4.199 -17.719 -19.531 1.00 32.38 325 ARG A N 1
ATOM 2575 C CA . ARG A 1 325 ? -5.060 -17.950 -18.367 1.00 32.38 325 ARG A CA 1
ATOM 2576 C C . ARG A 1 325 ? -4.141 -18.058 -17.149 1.00 32.38 325 ARG A C 1
ATOM 2578 O O . ARG A 1 325 ? -3.182 -18.824 -17.222 1.00 32.38 325 ARG A O 1
ATOM 2585 N N . TRP A 1 326 ? -4.456 -17.359 -16.059 1.00 35.47 326 TRP A N 1
ATOM 2586 C CA . TRP A 1 326 ? -3.820 -17.544 -14.752 1.00 35.47 326 TRP A CA 1
ATOM 2587 C C . TRP A 1 326 ? -3.660 -19.042 -14.461 1.00 35.47 326 TRP A C 1
ATOM 2589 O O . TRP A 1 326 ? -4.655 -19.775 -14.389 1.00 35.47 326 TRP A O 1
ATOM 2599 N N . ARG A 1 327 ? -2.419 -19.529 -14.378 1.00 33.03 327 ARG A N 1
ATOM 2600 C CA . ARG A 1 327 ? -2.153 -20.905 -13.954 1.00 33.03 327 ARG A CA 1
ATOM 2601 C C . ARG A 1 327 ? -2.092 -20.893 -12.437 1.00 33.03 327 ARG A C 1
ATOM 2603 O O . ARG A 1 327 ? -1.228 -20.248 -11.861 1.00 33.03 327 ARG A O 1
ATOM 2610 N N . ALA A 1 328 ? -3.003 -21.620 -11.799 1.00 28.38 328 ALA A N 1
ATOM 2611 C CA . ALA A 1 328 ? -2.821 -21.991 -10.405 1.00 28.38 328 ALA A CA 1
ATOM 2612 C C . ALA A 1 328 ? -1.471 -22.715 -10.280 1.00 28.38 328 ALA A C 1
ATOM 2614 O O . ALA A 1 328 ? -1.221 -23.672 -11.024 1.00 28.38 328 ALA A O 1
ATOM 2615 N N . ALA A 1 329 ? -0.611 -22.245 -9.376 1.00 35.28 329 ALA A N 1
ATOM 2616 C CA . ALA A 1 329 ? 0.654 -22.897 -9.078 1.00 35.28 329 ALA A CA 1
ATOM 2617 C C . ALA A 1 329 ? 0.395 -24.369 -8.714 1.00 35.28 329 ALA A C 1
ATOM 2619 O O . ALA A 1 329 ? -0.386 -24.671 -7.806 1.00 35.28 329 ALA A O 1
ATOM 2620 N N . ARG A 1 330 ? 1.023 -25.296 -9.446 1.00 26.98 330 ARG A N 1
ATOM 2621 C CA . ARG A 1 330 ? 1.077 -26.706 -9.044 1.00 26.98 330 ARG A CA 1
ATOM 2622 C C . ARG A 1 330 ? 2.189 -26.850 -8.000 1.00 26.98 330 ARG A C 1
ATOM 2624 O O . ARG A 1 330 ? 3.256 -26.280 -8.210 1.00 26.98 330 ARG A O 1
ATOM 2631 N N . PRO A 1 331 ? 1.974 -27.584 -6.899 1.00 27.56 331 PRO A N 1
ATOM 2632 C CA . PRO A 1 331 ? 3.033 -27.828 -5.928 1.00 27.56 331 PRO A CA 1
ATOM 2633 C C . PRO A 1 331 ? 4.179 -28.628 -6.564 1.00 27.56 331 PRO A C 1
ATOM 2635 O O . PRO A 1 331 ? 3.943 -29.605 -7.278 1.00 27.56 331 PRO A O 1
ATOM 2638 N N . SER A 1 332 ? 5.418 -28.213 -6.293 1.00 27.75 332 SER A N 1
ATOM 2639 C CA . SER A 1 332 ? 6.628 -28.949 -6.665 1.00 27.75 332 SER A CA 1
ATOM 2640 C C . SER A 1 332 ? 6.715 -30.269 -5.881 1.00 27.75 332 SER A C 1
ATOM 2642 O O . SER A 1 332 ? 6.538 -30.260 -4.660 1.00 27.75 332 SER A O 1
ATOM 2644 N N . PRO A 1 333 ? 7.016 -31.410 -6.528 1.00 29.38 333 PRO A N 1
ATOM 2645 C CA . PRO A 1 333 ? 7.111 -32.703 -5.862 1.00 29.38 333 PRO A CA 1
ATOM 2646 C C . PRO A 1 333 ? 8.484 -32.849 -5.190 1.00 29.38 333 PRO A C 1
ATOM 2648 O O . PRO A 1 333 ? 9.365 -33.542 -5.690 1.00 29.38 333 PRO A O 1
ATOM 2651 N N . SER A 1 334 ? 8.706 -32.171 -4.064 1.00 33.75 334 SER A N 1
ATOM 2652 C CA . SER A 1 334 ? 9.930 -32.387 -3.269 1.00 33.75 334 SER A CA 1
ATOM 2653 C C . SER A 1 334 ? 9.775 -32.235 -1.754 1.00 33.75 334 SER A C 1
ATOM 2655 O O . SER A 1 334 ? 10.703 -32.569 -1.020 1.00 33.75 334 SER A O 1
ATOM 2657 N N . THR A 1 335 ? 8.604 -31.854 -1.240 1.00 33.66 335 THR A N 1
ATOM 2658 C CA . THR A 1 335 ? 8.371 -31.709 0.212 1.00 33.66 335 THR A CA 1
ATOM 2659 C C . THR A 1 335 ? 7.612 -32.868 0.865 1.00 33.66 335 THR A C 1
ATOM 2661 O O . THR A 1 335 ? 7.660 -33.014 2.083 1.00 33.66 335 THR A O 1
ATOM 2664 N N . GLU A 1 336 ? 7.016 -33.783 0.095 1.00 33.09 336 GLU A N 1
ATOM 2665 C CA . GLU A 1 336 ? 6.172 -34.863 0.644 1.00 33.09 336 GLU A CA 1
ATOM 2666 C C . GLU A 1 336 ? 6.956 -36.065 1.217 1.00 33.09 336 GLU A C 1
ATOM 2668 O O . GLU A 1 336 ? 6.389 -36.951 1.851 1.00 33.09 336 GLU A O 1
ATOM 2673 N N . ARG A 1 337 ? 8.290 -36.101 1.068 1.00 32.78 337 ARG A N 1
ATOM 2674 C CA . ARG A 1 337 ? 9.122 -37.224 1.550 1.00 32.78 337 ARG A CA 1
ATOM 2675 C C . ARG A 1 337 ? 9.748 -37.037 2.933 1.00 32.78 337 ARG A C 1
ATOM 2677 O O . ARG A 1 337 ? 10.415 -37.957 3.404 1.00 32.78 337 ARG A O 1
ATOM 2684 N N . ARG A 1 338 ? 9.553 -35.890 3.599 1.00 33.75 338 ARG A N 1
ATOM 2685 C CA . ARG A 1 338 ? 10.222 -35.593 4.885 1.00 33.75 338 ARG A CA 1
ATOM 2686 C C . ARG A 1 338 ? 9.315 -35.564 6.119 1.00 33.75 338 ARG A C 1
ATOM 2688 O O . ARG A 1 338 ? 9.844 -35.579 7.227 1.00 33.75 338 ARG A O 1
ATOM 2695 N N . GLU A 1 339 ? 7.993 -35.627 5.960 1.00 33.56 339 GLU A N 1
ATOM 2696 C CA . GLU A 1 339 ? 7.043 -35.611 7.093 1.00 33.56 339 GLU A CA 1
ATOM 2697 C C . GLU A 1 339 ? 6.397 -36.973 7.421 1.00 33.56 339 GLU A C 1
ATOM 2699 O O . GLU A 1 339 ? 5.814 -37.137 8.490 1.00 33.56 339 GLU A O 1
ATOM 2704 N N . GLY A 1 340 ? 6.596 -38.005 6.593 1.00 32.44 340 GLY A N 1
ATOM 2705 C CA . GLY A 1 340 ? 6.027 -39.348 6.804 1.00 32.44 340 GLY A CA 1
ATOM 2706 C C . GLY A 1 340 ? 6.752 -40.257 7.812 1.00 32.44 340 GLY A C 1
ATOM 2707 O O . GLY A 1 340 ? 6.416 -41.433 7.907 1.00 32.44 340 GLY A O 1
ATOM 2708 N N . ARG A 1 341 ? 7.764 -39.776 8.552 1.00 33.97 341 ARG A N 1
ATOM 2709 C CA . ARG A 1 341 ? 8.599 -40.633 9.427 1.00 33.97 341 ARG A CA 1
ATOM 2710 C C . ARG A 1 341 ? 8.820 -40.081 10.837 1.00 33.97 341 ARG A C 1
ATOM 2712 O O . ARG A 1 341 ? 9.924 -40.176 11.362 1.00 33.97 341 ARG A O 1
ATOM 2719 N N . LYS A 1 342 ? 7.799 -39.474 11.454 1.00 33.66 342 LYS A N 1
ATOM 2720 C CA . LYS A 1 342 ? 7.861 -39.048 12.872 1.00 33.66 342 LYS A CA 1
ATOM 2721 C C . LYS A 1 342 ? 6.550 -39.174 13.662 1.00 33.66 342 LYS A C 1
ATOM 2723 O O . LYS A 1 342 ? 6.374 -38.499 14.673 1.00 33.66 342 LYS A O 1
ATOM 2728 N N . ARG A 1 343 ? 5.638 -40.057 13.252 1.00 33.75 343 ARG A N 1
ATOM 2729 C CA . ARG A 1 343 ? 4.440 -40.391 14.038 1.00 33.75 343 ARG A CA 1
ATOM 2730 C C . ARG A 1 343 ? 4.188 -41.893 14.036 1.00 33.75 343 ARG A C 1
ATOM 2732 O O . ARG A 1 343 ? 3.261 -42.352 13.398 1.00 33.75 343 ARG A O 1
ATOM 2739 N N . ASP A 1 344 ? 5.048 -42.628 14.728 1.00 35.66 344 ASP A N 1
ATOM 2740 C CA . ASP A 1 344 ? 4.652 -43.859 15.414 1.00 35.66 344 ASP A CA 1
ATOM 2741 C C . ASP A 1 344 ? 5.755 -44.250 16.396 1.00 35.66 344 ASP A C 1
ATOM 2743 O O . ASP A 1 344 ? 6.897 -44.493 16.010 1.00 35.66 344 ASP A O 1
ATOM 2747 N N . GLY A 1 345 ? 5.439 -44.222 17.691 1.00 29.31 345 GLY A N 1
ATOM 2748 C CA . GLY A 1 345 ? 6.417 -44.518 18.732 1.00 29.31 345 GLY A CA 1
ATOM 2749 C C . GLY A 1 345 ? 5.984 -44.122 20.139 1.00 29.31 345 GLY A C 1
ATOM 2750 O O . GLY A 1 345 ? 6.496 -43.158 20.694 1.00 29.31 345 GLY A O 1
ATOM 2751 N N . GLY A 1 346 ? 5.092 -44.917 20.734 1.00 29.23 346 GLY A N 1
ATOM 2752 C CA . GLY A 1 346 ? 5.213 -45.262 22.154 1.00 29.23 346 GLY A CA 1
ATOM 2753 C C . GLY A 1 346 ? 4.394 -44.455 23.162 1.00 29.23 346 GLY A C 1
ATOM 2754 O O . GLY A 1 346 ? 4.905 -43.565 23.837 1.00 29.23 346 GLY A O 1
ATOM 2755 N N . ARG A 1 347 ? 3.151 -44.890 23.405 1.00 32.53 347 ARG A N 1
ATOM 2756 C CA . ARG A 1 347 ? 2.513 -44.727 24.721 1.00 32.53 347 ARG A CA 1
ATOM 2757 C C . ARG A 1 347 ? 1.627 -45.933 25.041 1.00 32.53 347 ARG A C 1
ATOM 2759 O O . ARG A 1 347 ? 0.473 -45.975 24.636 1.00 32.53 347 ARG A O 1
ATOM 2766 N N . ARG A 1 348 ? 2.164 -46.894 25.797 1.00 32.75 348 ARG A N 1
ATOM 2767 C CA . ARG A 1 348 ? 1.390 -47.787 26.674 1.00 32.75 348 ARG A CA 1
ATOM 2768 C C . ARG A 1 348 ? 2.206 -48.062 27.939 1.00 32.75 348 ARG A C 1
ATOM 2770 O O . ARG A 1 348 ? 3.309 -48.590 27.864 1.00 32.75 348 ARG A O 1
ATOM 2777 N N . ARG A 1 349 ? 1.658 -47.641 29.081 1.00 36.03 349 ARG A N 1
ATOM 2778 C CA . ARG A 1 349 ? 1.957 -48.160 30.421 1.00 36.03 349 ARG A CA 1
ATOM 2779 C C . ARG A 1 349 ? 0.900 -49.223 30.725 1.00 36.03 349 ARG A C 1
ATOM 2781 O O . ARG A 1 349 ? -0.261 -48.964 30.426 1.00 36.03 349 ARG A O 1
ATOM 2788 N N . ASP A 1 350 ? 1.300 -50.372 31.266 1.00 34.72 350 ASP A N 1
ATOM 2789 C CA . ASP A 1 350 ? 0.837 -50.867 32.575 1.00 34.72 350 ASP A CA 1
ATOM 2790 C C . ASP A 1 350 ? 1.345 -52.283 32.892 1.00 34.72 350 ASP A C 1
ATOM 2792 O O . ASP A 1 350 ? 1.358 -53.158 32.031 1.00 34.72 350 ASP A O 1
ATOM 2796 N N . GLY A 1 351 ? 1.674 -52.486 34.175 1.00 30.08 351 GLY A N 1
ATOM 2797 C CA . GLY A 1 351 ? 1.537 -53.764 34.882 1.00 30.08 351 GLY A CA 1
ATOM 2798 C C . GLY A 1 351 ? 2.806 -54.595 35.112 1.00 30.08 351 GLY A C 1
ATOM 2799 O O . GLY A 1 351 ? 3.318 -55.202 34.182 1.00 30.08 351 GLY A O 1
ATOM 2800 N N . GLY A 1 352 ? 3.231 -54.745 36.379 1.00 29.62 352 GLY A N 1
ATOM 2801 C CA . GLY A 1 352 ? 4.001 -55.935 36.792 1.00 29.62 352 GLY A CA 1
ATOM 2802 C C . GLY A 1 352 ? 5.027 -55.786 37.924 1.00 29.62 352 GLY A C 1
ATOM 2803 O O . GLY A 1 352 ? 6.210 -55.636 37.670 1.00 29.62 352 GLY A O 1
ATOM 2804 N N . ARG A 1 353 ? 4.536 -55.881 39.167 1.00 33.78 353 ARG A N 1
ATOM 2805 C CA . ARG A 1 353 ? 5.155 -56.300 40.454 1.00 33.78 353 ARG A CA 1
ATOM 2806 C C . ARG A 1 353 ? 6.599 -56.866 40.485 1.00 33.78 353 ARG A C 1
ATOM 2808 O O . ARG A 1 353 ? 6.924 -57.774 39.735 1.00 33.78 353 ARG A O 1
ATOM 2815 N N . GLY A 1 354 ? 7.320 -56.532 41.569 1.00 31.27 354 GLY A N 1
ATOM 2816 C CA . GLY A 1 354 ? 8.379 -57.359 42.199 1.00 31.27 354 GLY A CA 1
ATOM 2817 C C . GLY A 1 354 ? 9.457 -56.514 42.902 1.00 31.27 354 GLY A C 1
ATOM 2818 O O . GLY A 1 354 ? 10.296 -55.947 42.227 1.00 31.27 354 GLY A O 1
ATOM 2819 N N . ARG A 1 355 ? 9.301 -56.167 44.190 1.00 34.19 355 ARG A N 1
ATOM 2820 C CA . ARG A 1 355 ? 9.878 -56.804 45.406 1.00 34.19 355 ARG A CA 1
ATOM 2821 C C . ARG A 1 355 ? 11.387 -56.574 45.645 1.00 34.19 355 ARG A C 1
ATOM 2823 O O . ARG A 1 355 ? 12.205 -57.027 44.863 1.00 34.19 355 ARG A O 1
ATOM 2830 N N . GLY A 1 356 ? 11.679 -56.046 46.845 1.00 31.78 356 GLY A N 1
ATOM 2831 C CA . GLY A 1 356 ? 12.958 -56.123 47.577 1.00 31.78 356 GLY A CA 1
ATOM 2832 C C . GLY A 1 356 ? 13.950 -55.021 47.197 1.00 31.78 356 GLY A C 1
ATOM 2833 O O . GLY A 1 356 ? 14.179 -54.801 46.024 1.00 31.78 356 GLY A O 1
ATOM 2834 N N . GLY A 1 357 ? 14.577 -54.259 48.086 1.00 32.16 357 GLY A N 1
ATOM 2835 C CA . GLY A 1 357 ? 14.767 -54.337 49.530 1.00 32.16 357 GLY A CA 1
ATOM 2836 C C . GLY A 1 357 ? 16.111 -53.652 49.828 1.00 32.16 357 GLY A C 1
ATOM 2837 O O . GLY A 1 357 ? 17.050 -53.832 49.064 1.00 32.16 357 GLY A O 1
ATOM 2838 N N . GLY A 1 358 ? 16.196 -52.874 50.911 1.00 31.56 358 GLY A N 1
ATOM 2839 C CA . GLY A 1 358 ? 17.472 -52.458 51.512 1.00 31.56 358 GLY A CA 1
ATOM 2840 C C . GLY A 1 358 ? 18.029 -51.080 51.119 1.00 31.56 358 GLY A C 1
ATOM 2841 O O . GLY A 1 358 ? 18.716 -50.929 50.118 1.00 31.56 358 GLY A O 1
ATOM 2842 N N . ALA A 1 359 ? 17.807 -50.093 51.989 1.00 35.06 359 ALA A N 1
ATOM 2843 C CA . ALA A 1 359 ? 18.847 -49.127 52.386 1.00 35.06 359 ALA A CA 1
ATOM 2844 C C . ALA A 1 359 ? 19.714 -49.789 53.503 1.00 35.06 359 ALA A C 1
ATOM 2846 O O . ALA A 1 359 ? 19.306 -50.873 53.935 1.00 35.06 359 ALA A O 1
ATOM 2847 N N . PRO A 1 360 ? 20.803 -49.202 54.070 1.00 49.88 360 PRO A N 1
ATOM 2848 C CA . PRO A 1 360 ? 21.321 -47.823 53.954 1.00 49.88 360 PRO A CA 1
ATOM 2849 C C . PRO A 1 360 ? 22.881 -47.702 53.933 1.00 49.88 360 PRO A C 1
ATOM 2851 O O . PRO A 1 360 ? 23.586 -48.702 53.874 1.00 49.88 360 PRO A O 1
ATOM 2854 N N . GLY A 1 361 ? 23.412 -46.472 54.072 1.00 33.00 361 GLY A N 1
ATOM 2855 C CA . GLY A 1 361 ? 24.784 -46.185 54.558 1.00 33.00 361 GLY A CA 1
ATOM 2856 C C . GLY A 1 361 ? 25.700 -45.540 53.508 1.00 33.00 361 GLY A C 1
ATOM 2857 O O . GLY A 1 361 ? 26.096 -46.203 52.564 1.00 33.00 361 GLY A O 1
ATOM 2858 N N . VAL A 1 362 ? 25.903 -44.215 53.485 1.00 38.75 362 VAL A N 1
ATOM 2859 C CA . VAL A 1 362 ? 26.847 -43.415 54.307 1.00 38.75 362 VAL A CA 1
ATOM 2860 C C . VAL A 1 362 ? 28.318 -43.800 54.091 1.00 38.75 362 VAL A C 1
ATOM 2862 O O . VAL A 1 362 ? 28.724 -44.888 54.475 1.00 38.75 362 VAL A O 1
ATOM 2865 N N . GLY A 1 363 ? 29.127 -42.834 53.630 1.00 32.69 363 GLY A N 1
ATOM 2866 C CA . GLY A 1 363 ? 30.512 -42.699 54.100 1.00 32.69 363 GLY A CA 1
ATOM 2867 C C . GLY A 1 363 ? 31.619 -42.550 53.051 1.00 32.69 363 GLY A C 1
ATOM 2868 O O . GLY A 1 363 ? 32.066 -43.532 52.484 1.00 32.69 363 GLY A O 1
ATOM 2869 N N . ALA A 1 364 ? 32.127 -41.316 52.960 1.00 35.84 364 ALA A N 1
ATOM 2870 C CA . ALA A 1 364 ? 33.547 -40.948 52.864 1.00 35.84 364 ALA A CA 1
ATOM 2871 C C . ALA A 1 364 ? 34.352 -41.119 51.544 1.00 35.84 364 ALA A C 1
ATOM 2873 O O . ALA A 1 364 ? 34.534 -42.197 50.995 1.00 35.84 364 ALA A O 1
ATOM 2874 N N . ARG A 1 365 ? 34.918 -39.965 51.141 1.00 37.44 365 ARG A N 1
ATOM 2875 C CA . ARG A 1 365 ? 36.221 -39.708 50.474 1.00 37.44 365 ARG A CA 1
ATOM 2876 C C . ARG A 1 365 ? 37.378 -40.554 51.074 1.00 37.44 365 ARG A C 1
ATOM 2878 O O . ARG A 1 365 ? 37.168 -41.023 52.192 1.00 37.44 365 ARG A O 1
ATOM 2885 N N . PRO A 1 366 ? 38.598 -40.659 50.482 1.00 56.28 366 PRO A N 1
ATOM 2886 C CA . PRO A 1 366 ? 39.294 -39.662 49.636 1.00 56.28 366 PRO A CA 1
ATOM 2887 C C . PRO A 1 366 ? 40.119 -40.210 48.445 1.00 56.28 366 PRO A C 1
ATOM 2889 O O . PRO A 1 366 ? 40.435 -41.390 48.390 1.00 56.28 366 PRO A O 1
ATOM 2892 N N . GLU A 1 367 ? 40.444 -39.352 47.474 1.00 41.53 367 GLU A N 1
ATOM 2893 C CA . GLU A 1 367 ? 41.768 -38.741 47.205 1.00 41.53 367 GLU A CA 1
ATOM 2894 C C . GLU A 1 367 ? 41.624 -37.676 46.108 1.00 41.53 367 GLU A C 1
ATOM 2896 O O . GLU A 1 367 ? 40.736 -37.841 45.235 1.00 41.53 367 GLU A O 1
#

Foldseek 3Di:
DDDPDPVVVVVVVVVVVVVVCVVVDDFQAADDADFDCPPQDCCLQPPCNLVSQLVLLCLLQLLLVLVLLLVLLVVLLVLDPDPRLSRRSVSSNNNSVNLNVRSVVVVVSCVVVQQDSPVSSVVSNCCRCPPLHQADPVHPPADSLQSSLLSLLLNLLVLVVLLVQLVCLCVPVVSVVSNRHPRVSVSSNVSSVSSVVVNVSSVVSSVSSNDDDPSSVVSNVVSNVVNVVVVVVSSVVSSVSRCCRPPVNVVVVVPPDDPDDDDDDDDDDDDDDDDDDDDDDDDDDDDDDDDDDDDDDDDPDPDPPDPDDPVVVPDDDDDDDDDPDRDDDDDDPDPPPPPPPDPDDDDDDDDDDDDDDDDDDDDDDDD

Organism: NCBI:txid67267

Secondary structure (DSSP, 8-state):
-----HHHHHHHHHHHHHHHHHHT-------------TT--S-SSTT-HHHHHHHHHHHHHHHHHHHHHHHHHHHHGGG---HHHHHHHHHHHHHHHHHHHHHHHHHHHHHHTT---HHHHHHHHHIIIIISSSS-TTGGGS-HHHHHHHHHHHHHHHHHHHHHHHHHHHT-HHHHHTT--HHHHHHHHHHHHHHHHHHHHHHHHHHHHS-SHHHHHHHHHHHHHHHHHHHHHHHHHHHHHHHHHSHHHHHHTT--S------------------------------------------------PPPPGGGTTS----SS-----PPPPPPTTSTTSSTTSS------------------------

pLDDT: mean 72.68, std 28.91, range [23.75, 98.5]